Protein AF-A0A397SWY5-F1 (afdb_monomer)

Sequence (333 aa):
MIDKIKVHAISDGFVLITYFCNPSTNDDTCGSVINWSGFEVFTFTFESLCSDGKIVESLYDKGFLYVCYKSATKEIFWATYGSPDNNGAVSVISSNTITSIDTFNSDTTNIFTTEDGGYCIVTSSITTSGASILTTFIQKDSTMGTRGPFTIYQDNSNTITKIRIYECNIAYQSSGYNCVIQTTSGTQVTYSEVDFLSNLSNGNTVAPKIFDFTTLTAIGIITDIQPLNFGGYVVIIRDRTSNGNVFGKAIDNNGRIIEDWGLTEQFYTYDFVLPNNTIVAIPQGASNIGTIQNNNGGITILSTDQLTTFSTVDGGNGLAPGGPGGYGSSKYL

pLDDT: mean 79.87, std 15.28, range [26.75, 94.88]

Organism: NCBI:txid658196

Nearest PDB structures (foldseek):
  5ods-assembly3_C  TM=4.781E-01  e=6.103E-04  Mus musculus
  3iyv-assembly1_A  TM=3.804E-01  e=1.250E-03  Bos taurus
  8xxn-assembly1_3B  TM=4.872E-01  e=2.326E-01  Homo sapiens
  7om8-assembly1_Z  TM=3.647E-01  e=1.082E+00  Sus scrofa
  7om8-assembly1_Y  TM=3.206E-01  e=5.849E-01  Sus scrofa

Secondary structure (DSSP, 8-state):
-----EEEEEETTEEEEEEES-TTT---EEEEEEETTS-EEEEEEEESS-SEEEEEE-SSSSEEEEEEEETTTTEEEEEEEEPP-TT----EEEEEEE------STTTEEEEE-TTS-EEEEEEEEETTEEEEEEEEE-SSGGG-EEEEEEEEEE--TTEEEEEEEEEEE-TTSSSEEEEEEEEETTEEEEEEEEE-TT--TT-PPPPEEE--HHHHHHEEEEEEEE-TTS-EEEEEEESSSTT-EEEEEE-TTS-EEEE----SB-EEEEEE-TTS-EEEEEGGG--TT-TTSGGGPPP-EEE-GGGG---STT--TTS---SSS-------

Mean predicted aligned error: 9.39 Å

Structure (mmCIF, N/CA/C/O backbone):
data_AF-A0A397SWY5-F1
#
_entry.id   AF-A0A397SWY5-F1
#
loop_
_atom_site.group_PDB
_atom_site.id
_atom_site.type_symbol
_atom_site.label_atom_id
_atom_site.label_alt_id
_atom_site.label_comp_id
_atom_site.label_asym_id
_atom_site.label_entity_id
_atom_site.label_seq_id
_atom_site.pdbx_PDB_ins_code
_atom_site.Cartn_x
_atom_site.Cartn_y
_atom_site.Cartn_z
_atom_site.occupancy
_atom_site.B_iso_or_equiv
_atom_site.auth_seq_id
_atom_site.auth_comp_id
_atom_site.auth_asym_id
_atom_site.auth_atom_id
_atom_site.pdbx_PDB_model_num
ATOM 1 N N . MET A 1 1 ? -15.056 13.476 -16.286 1.00 34.22 1 MET A N 1
ATOM 2 C CA . MET A 1 1 ? -14.686 12.586 -15.172 1.00 34.22 1 MET A CA 1
ATOM 3 C C . MET A 1 1 ? -14.395 11.258 -15.842 1.00 34.2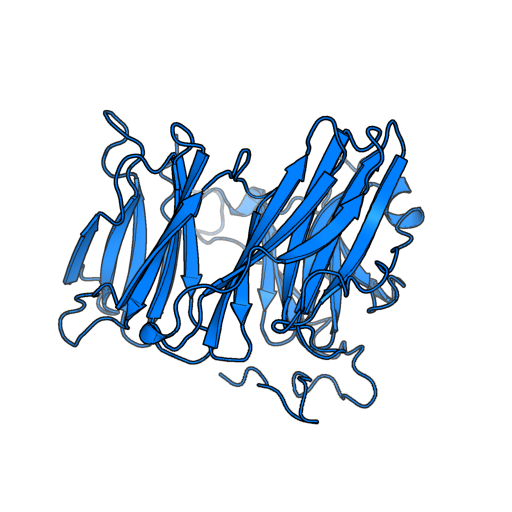2 1 MET A C 1
ATOM 5 O O . MET A 1 1 ? -15.316 10.696 -16.405 1.00 34.22 1 MET A O 1
ATOM 9 N N . ILE A 1 2 ? -13.121 10.902 -16.022 1.00 34.62 2 ILE A N 1
ATOM 10 C CA . ILE A 1 2 ? -12.757 9.665 -16.729 1.00 34.62 2 ILE A CA 1
ATOM 11 C C . ILE A 1 2 ? -13.050 8.528 -15.756 1.00 34.62 2 ILE A C 1
ATOM 13 O O . ILE A 1 2 ? -12.513 8.541 -14.646 1.00 34.62 2 ILE A O 1
ATOM 17 N N . ASP A 1 3 ? -13.947 7.624 -16.150 1.00 41.41 3 ASP A N 1
ATOM 18 C CA . ASP A 1 3 ? -14.275 6.412 -15.406 1.00 41.41 3 ASP A CA 1
ATOM 19 C C . ASP A 1 3 ? -12.974 5.737 -14.969 1.00 41.41 3 ASP A C 1
ATOM 21 O O . ASP A 1 3 ? -12.097 5.474 -15.794 1.00 41.41 3 ASP A O 1
ATOM 25 N N . LYS A 1 4 ? -12.809 5.505 -13.660 1.00 67.12 4 LYS A N 1
ATOM 26 C CA . LYS A 1 4 ? -11.653 4.784 -13.109 1.00 67.12 4 LYS A CA 1
ATOM 27 C C . LYS A 1 4 ? -11.785 3.299 -13.460 1.00 67.12 4 LYS A C 1
ATOM 29 O O . LYS A 1 4 ? -12.006 2.473 -12.582 1.00 67.12 4 LYS A O 1
ATOM 34 N N . ILE A 1 5 ? -11.680 2.978 -14.746 1.00 70.75 5 ILE A N 1
ATOM 35 C CA . ILE A 1 5 ? -11.540 1.610 -15.219 1.00 70.75 5 ILE A CA 1
ATOM 36 C C . ILE A 1 5 ? -10.175 1.114 -14.736 1.00 70.75 5 ILE A C 1
ATOM 38 O O . ILE A 1 5 ? -9.148 1.707 -15.073 1.00 70.75 5 ILE A O 1
ATOM 42 N N . LYS A 1 6 ? -10.156 0.055 -13.927 1.00 76.88 6 LYS A N 1
ATOM 43 C CA . LYS A 1 6 ? -8.921 -0.622 -13.502 1.00 76.88 6 LYS A CA 1
ATOM 44 C C . LYS A 1 6 ? -8.923 -2.056 -14.006 1.00 76.88 6 LYS A C 1
ATOM 46 O O . LYS A 1 6 ? -9.978 -2.678 -14.093 1.00 76.88 6 LYS A O 1
ATOM 51 N N . VAL A 1 7 ? -7.740 -2.566 -14.326 1.00 76.56 7 VAL A N 1
ATOM 52 C CA . VAL A 1 7 ? -7.535 -3.898 -14.900 1.00 76.56 7 VAL A CA 1
ATOM 53 C C . VAL A 1 7 ? -6.669 -4.711 -13.940 1.00 76.56 7 VAL A C 1
ATOM 55 O O . VAL A 1 7 ? -5.617 -4.230 -13.523 1.00 76.56 7 VAL A O 1
ATOM 58 N N . HIS A 1 8 ? -7.122 -5.914 -13.591 1.00 81.00 8 HIS A N 1
ATOM 59 C CA . HIS A 1 8 ? -6.501 -6.805 -12.606 1.00 81.00 8 HIS A CA 1
ATOM 60 C C . HIS A 1 8 ? -6.339 -8.213 -13.185 1.00 81.00 8 HIS A C 1
ATOM 62 O O . HIS A 1 8 ? -7.278 -8.762 -13.772 1.00 81.00 8 HIS A O 1
ATOM 68 N N . ALA A 1 9 ? -5.165 -8.813 -13.019 1.00 74.44 9 ALA A N 1
ATOM 69 C CA . ALA A 1 9 ? -4.858 -10.144 -13.528 1.00 74.44 9 ALA A CA 1
ATOM 70 C C . ALA A 1 9 ? -5.185 -11.192 -12.454 1.00 74.44 9 ALA A C 1
ATOM 72 O O . ALA A 1 9 ? -4.318 -11.676 -11.738 1.00 74.44 9 ALA A O 1
ATOM 73 N N . ILE A 1 10 ? -6.465 -11.549 -12.330 1.00 76.50 10 ILE A N 1
ATOM 74 C CA . ILE A 1 10 ? -6.944 -12.377 -11.209 1.00 76.50 10 ILE A CA 1
ATOM 75 C C . ILE A 1 10 ? -6.708 -13.890 -11.385 1.00 76.50 10 ILE A C 1
ATOM 77 O O . ILE A 1 10 ? -6.897 -14.655 -10.436 1.00 76.50 10 ILE A O 1
ATOM 81 N N . SER A 1 11 ? -6.339 -14.352 -12.590 1.00 78.25 11 SER A N 1
ATOM 82 C CA . SER A 1 11 ? -5.912 -15.738 -12.861 1.00 78.25 11 SER A CA 1
ATOM 83 C C . SER A 1 11 ? -5.270 -15.900 -14.249 1.00 78.25 11 SER A C 1
ATOM 85 O O . SER A 1 11 ? -5.494 -15.076 -15.133 1.00 78.25 11 SER A O 1
ATOM 87 N N . ASP A 1 12 ? -4.591 -17.029 -14.493 1.00 73.00 12 ASP A N 1
ATOM 88 C CA . ASP A 1 12 ? -3.959 -17.378 -15.784 1.00 73.00 12 ASP A CA 1
ATOM 89 C C . ASP A 1 12 ? -4.905 -17.370 -17.000 1.00 73.00 12 ASP A C 1
ATOM 91 O O . ASP A 1 12 ? -4.436 -17.411 -18.132 1.00 73.00 12 ASP A O 1
ATOM 95 N N . GLY A 1 13 ? -6.227 -17.356 -16.796 1.00 76.94 13 GLY A N 1
ATOM 96 C CA . GLY A 1 13 ? -7.246 -17.436 -17.852 1.00 76.94 13 GLY A CA 1
ATOM 97 C C . GLY A 1 13 ? -8.119 -16.187 -18.013 1.00 76.94 13 GLY A C 1
ATOM 98 O O . GLY A 1 13 ? -8.835 -16.066 -19.012 1.00 76.94 13 GLY A O 1
ATOM 99 N N . PHE A 1 14 ? -8.085 -15.286 -17.029 1.00 82.50 14 PHE A N 1
ATOM 100 C CA . PHE A 1 14 ? -9.094 -14.247 -16.875 1.00 82.50 14 PHE A CA 1
ATOM 101 C C . PHE A 1 14 ? -8.521 -12.955 -16.304 1.00 82.50 14 PHE A C 1
ATOM 103 O O . PHE A 1 14 ? -7.700 -12.957 -15.385 1.00 82.50 14 PHE A O 1
ATOM 110 N N . VAL A 1 15 ? -9.058 -11.851 -16.804 1.00 84.75 15 VAL A N 1
ATOM 111 C CA . VAL A 1 15 ? -8.791 -10.491 -16.352 1.00 84.75 15 VAL A CA 1
ATOM 112 C C . VAL A 1 15 ? -10.064 -9.929 -15.734 1.00 84.75 15 VAL A C 1
ATOM 114 O O . VAL A 1 15 ? -11.154 -10.114 -16.270 1.00 84.75 15 VAL A O 1
ATOM 117 N N . LEU A 1 16 ? -9.932 -9.228 -14.615 1.00 86.88 16 LEU A N 1
ATOM 118 C CA . LEU A 1 16 ? -11.017 -8.483 -13.994 1.00 86.88 16 LEU A CA 1
ATOM 119 C C . LEU A 1 16 ? -10.883 -7.006 -14.342 1.00 86.88 16 LEU A C 1
ATOM 121 O O . LEU A 1 16 ? -9.872 -6.371 -14.041 1.00 86.88 16 LEU A O 1
ATOM 125 N N . ILE A 1 17 ? -11.933 -6.453 -14.931 1.00 85.75 17 ILE A N 1
ATOM 126 C CA . ILE A 1 17 ? -12.099 -5.020 -15.121 1.00 85.75 17 ILE A CA 1
ATOM 127 C C . ILE A 1 17 ? -13.040 -4.495 -14.046 1.00 85.75 17 ILE A C 1
ATOM 129 O O . ILE A 1 17 ? -14.154 -4.993 -13.905 1.00 85.75 17 ILE A O 1
ATOM 133 N N . THR A 1 18 ? -12.617 -3.470 -13.310 1.00 85.44 18 THR A N 1
ATOM 134 C CA . THR A 1 18 ? -13.496 -2.750 -12.381 1.00 85.44 18 THR A CA 1
ATOM 135 C C . THR A 1 18 ? -13.805 -1.353 -12.869 1.00 85.44 18 THR A C 1
ATOM 137 O O . THR A 1 18 ? -12.954 -0.709 -13.474 1.00 85.44 18 THR A O 1
ATOM 140 N N . TYR A 1 19 ? -15.035 -0.903 -12.636 1.00 80.06 19 TYR A N 1
ATOM 141 C CA . TYR A 1 19 ? -15.544 0.393 -13.083 1.00 80.06 19 TYR A CA 1
ATOM 142 C C . TYR A 1 19 ? -16.696 0.861 -12.185 1.00 80.06 19 TYR A C 1
ATOM 144 O O . TYR A 1 19 ? -17.312 0.059 -11.479 1.00 80.06 19 TYR A O 1
ATOM 152 N N . PHE A 1 20 ? -17.001 2.159 -12.216 1.00 79.69 20 PHE A N 1
ATOM 153 C CA . PHE A 1 20 ? -18.189 2.694 -11.550 1.00 79.69 20 PHE A CA 1
ATOM 154 C C . PHE A 1 20 ? -19.421 2.444 -12.414 1.00 79.69 20 PHE A C 1
ATOM 156 O O . PHE A 1 20 ? -19.451 2.845 -13.575 1.00 79.69 20 PHE A O 1
ATOM 163 N N . CYS A 1 21 ? -20.433 1.774 -11.868 1.00 76.94 21 CYS A N 1
ATOM 164 C CA . CYS A 1 21 ? -21.611 1.376 -12.644 1.00 76.94 21 CYS A CA 1
ATOM 165 C C . CYS A 1 21 ? -22.865 2.215 -12.379 1.00 76.94 21 CYS A C 1
ATOM 167 O O . CYS A 1 21 ? -23.752 2.217 -13.228 1.00 76.94 21 CYS A O 1
ATOM 169 N N . ASN A 1 22 ? -22.923 2.976 -11.277 1.00 70.00 22 ASN A N 1
ATOM 170 C CA . ASN A 1 22 ? -24.107 3.760 -10.897 1.00 70.00 22 ASN A CA 1
ATOM 171 C C . ASN A 1 22 ? -23.826 5.243 -10.540 1.00 70.00 22 ASN A C 1
ATOM 173 O O . ASN A 1 22 ? -24.443 5.774 -9.614 1.00 70.00 22 ASN A O 1
ATOM 177 N N . PRO A 1 23 ? -22.983 5.984 -11.287 1.00 63.72 23 PRO A N 1
ATOM 178 C CA . PRO A 1 23 ? -22.502 7.318 -10.885 1.00 63.72 23 PRO A CA 1
ATOM 179 C C . PRO A 1 23 ? -23.610 8.366 -10.653 1.00 63.72 23 PRO A C 1
ATOM 181 O O . PRO A 1 23 ? -23.378 9.406 -10.044 1.00 63.72 23 PRO A O 1
ATOM 184 N N . SER A 1 24 ? -24.829 8.122 -11.143 1.00 60.56 24 SER A N 1
ATOM 185 C CA . SER A 1 24 ? -25.999 8.980 -10.929 1.00 60.56 24 SER A CA 1
ATOM 186 C C . SER A 1 24 ? -26.714 8.782 -9.586 1.00 60.56 24 SER A C 1
ATOM 188 O O . SER A 1 24 ? -27.509 9.640 -9.205 1.00 60.56 24 SER A O 1
ATOM 190 N N . THR A 1 25 ? -26.496 7.661 -8.893 1.00 61.62 25 THR A N 1
ATOM 191 C CA . THR A 1 25 ? -27.225 7.287 -7.663 1.00 61.62 25 THR A CA 1
ATOM 192 C C . THR A 1 25 ? -26.303 6.932 -6.503 1.00 61.62 25 THR A C 1
ATOM 194 O O . THR A 1 25 ? -26.624 7.247 -5.359 1.00 61.62 25 THR A O 1
ATOM 197 N N . ASN A 1 26 ? -25.176 6.285 -6.785 1.00 60.12 26 ASN A N 1
ATOM 198 C CA . ASN A 1 26 ? -24.199 5.802 -5.818 1.00 60.12 26 ASN A CA 1
ATOM 199 C C . ASN A 1 26 ? -22.920 5.388 -6.562 1.00 60.12 26 ASN A C 1
ATOM 201 O O . ASN A 1 26 ? -22.990 4.759 -7.611 1.00 60.12 26 ASN A O 1
ATOM 205 N N . ASP A 1 27 ? -21.742 5.698 -6.026 1.00 67.50 27 ASP A N 1
ATOM 206 C CA . ASP A 1 27 ? -20.454 5.355 -6.655 1.00 67.50 27 ASP A CA 1
ATOM 207 C C . ASP A 1 27 ? -20.113 3.846 -6.537 1.00 67.50 27 ASP A C 1
ATOM 209 O O . ASP A 1 27 ? -18.991 3.449 -6.230 1.00 67.50 27 ASP A O 1
ATOM 213 N N . ASP A 1 28 ? -21.093 2.969 -6.774 1.00 75.75 28 ASP A N 1
ATOM 214 C CA . ASP A 1 28 ? -20.944 1.519 -6.700 1.00 75.75 28 ASP A CA 1
ATOM 215 C C . ASP A 1 28 ? -19.851 1.028 -7.650 1.00 75.75 28 ASP A C 1
ATOM 217 O O . ASP A 1 28 ? -19.765 1.434 -8.816 1.00 75.75 28 ASP A O 1
ATOM 221 N N . THR A 1 29 ? -19.043 0.093 -7.151 1.00 82.44 29 THR A N 1
ATOM 222 C CA . THR A 1 29 ? -18.024 -0.584 -7.953 1.00 82.44 29 THR A CA 1
ATOM 223 C C . THR A 1 29 ? -18.608 -1.859 -8.553 1.00 82.44 29 THR A C 1
ATOM 225 O O . THR A 1 29 ? -19.082 -2.742 -7.832 1.00 82.44 29 THR A O 1
ATOM 228 N N . CYS A 1 30 ? -18.518 -1.983 -9.872 1.00 87.19 30 CYS A N 1
ATOM 229 C CA . CYS A 1 30 ? -18.824 -3.209 -10.597 1.00 87.19 30 CYS A CA 1
ATOM 230 C C . CYS A 1 30 ? -17.552 -3.889 -11.103 1.00 87.19 30 CYS A C 1
ATOM 232 O O . CYS A 1 30 ? -16.507 -3.254 -11.266 1.00 87.19 30 CYS A O 1
ATOM 234 N N . GLY A 1 31 ? -17.664 -5.194 -11.334 1.00 88.62 31 GLY A N 1
ATOM 235 C CA . GLY A 1 31 ? -16.637 -6.049 -11.903 1.00 88.62 31 GLY A CA 1
ATOM 236 C C . GLY A 1 31 ? -17.138 -6.759 -13.158 1.00 88.62 31 GLY A C 1
ATOM 237 O O . GLY A 1 31 ? -18.261 -7.262 -13.190 1.00 88.62 31 GLY A O 1
ATOM 238 N N . SER A 1 32 ? -16.281 -6.819 -14.171 1.00 89.19 32 SER A N 1
ATOM 239 C CA . SER A 1 32 ? -16.448 -7.622 -15.380 1.00 89.19 32 SER A CA 1
ATOM 240 C C . SER A 1 32 ? -15.254 -8.558 -15.526 1.00 89.19 32 SER A C 1
ATOM 242 O O . SER A 1 32 ? -14.104 -8.119 -15.510 1.00 89.19 32 SER A O 1
ATOM 244 N N . VAL A 1 33 ? -15.521 -9.857 -15.621 1.00 89.31 33 VAL A N 1
ATOM 245 C CA . VAL A 1 33 ? -14.509 -10.883 -15.871 1.00 89.31 33 VAL A CA 1
ATOM 246 C C . VAL A 1 33 ? -14.445 -11.135 -17.370 1.00 89.31 33 VAL A C 1
ATOM 248 O O . VAL A 1 33 ? -15.445 -11.488 -17.999 1.00 89.31 33 VAL A O 1
ATOM 251 N N . ILE A 1 34 ? -13.253 -10.974 -17.932 1.00 85.25 34 ILE A N 1
ATOM 252 C CA . ILE A 1 34 ? -12.964 -11.102 -19.357 1.00 85.25 34 ILE A CA 1
ATOM 253 C C . ILE A 1 34 ? -11.977 -12.247 -19.561 1.00 85.25 34 ILE A C 1
ATOM 255 O O . ILE A 1 34 ? -10.955 -12.332 -18.881 1.00 85.25 34 ILE A O 1
ATOM 259 N N . ASN A 1 35 ? -12.273 -13.138 -20.504 1.00 82.44 35 ASN A N 1
ATOM 260 C CA . ASN A 1 35 ? -11.340 -14.193 -20.897 1.00 82.44 35 ASN A CA 1
ATOM 261 C C . ASN A 1 35 ? -10.254 -13.659 -21.849 1.00 82.44 35 ASN A C 1
ATOM 263 O O . ASN A 1 35 ? -10.406 -12.609 -22.468 1.00 82.44 35 ASN A O 1
ATOM 267 N N . TRP A 1 36 ? -9.172 -14.409 -22.057 1.00 74.38 36 TRP A N 1
ATOM 268 C CA . TRP A 1 36 ? -8.106 -13.995 -22.990 1.00 74.38 36 TRP A CA 1
ATOM 269 C C . TRP A 1 36 ? -8.523 -13.891 -24.462 1.00 74.38 36 TRP A C 1
ATOM 271 O O . TRP A 1 36 ? -7.784 -13.335 -25.269 1.00 74.38 36 TRP A O 1
ATOM 281 N N . SER A 1 37 ? -9.700 -14.404 -24.827 1.00 79.44 37 SER A N 1
ATOM 282 C CA . SER A 1 37 ? -10.284 -14.175 -26.155 1.00 79.44 37 SER A CA 1
ATOM 283 C C . SER A 1 37 ? -10.997 -12.817 -26.263 1.00 79.44 37 SER A C 1
ATOM 285 O O . SER A 1 37 ? -11.500 -12.485 -27.332 1.00 79.44 37 SER A O 1
ATOM 287 N N . GLY A 1 38 ? -11.031 -12.031 -25.181 1.00 73.44 38 GLY A N 1
ATOM 288 C CA . GLY A 1 38 ? -11.613 -10.691 -25.126 1.00 73.44 38 GLY A CA 1
ATOM 289 C C . GLY A 1 38 ? -13.119 -10.662 -24.862 1.00 73.44 38 GLY A C 1
ATOM 290 O O . GLY A 1 38 ? -13.727 -9.603 -24.993 1.00 73.44 38 GLY A O 1
ATOM 291 N N . PHE A 1 39 ? -13.732 -11.792 -24.502 1.00 81.12 39 PHE A N 1
ATOM 292 C CA . PHE A 1 39 ? -15.162 -11.850 -24.202 1.00 81.12 39 PHE A CA 1
ATOM 293 C C . PHE A 1 39 ? -15.417 -11.689 -22.707 1.00 81.12 39 PHE A C 1
ATOM 295 O O . PHE A 1 39 ? -14.807 -12.380 -21.888 1.00 81.12 39 PHE A O 1
ATOM 302 N N . GLU A 1 40 ? -16.358 -10.808 -22.374 1.00 87.56 40 GLU A N 1
ATOM 303 C CA . GLU A 1 40 ? -16.965 -10.743 -21.049 1.00 87.56 40 GLU A CA 1
ATOM 304 C C . GLU A 1 40 ? -17.749 -12.033 -20.794 1.00 87.56 40 GLU A C 1
ATOM 306 O O . GLU A 1 40 ? -18.623 -12.413 -21.576 1.00 87.56 40 GLU A O 1
ATOM 311 N N . VAL A 1 41 ? -17.398 -12.725 -19.714 1.00 89.38 41 VAL A N 1
ATOM 312 C CA . VAL A 1 41 ? -17.988 -14.016 -19.337 1.00 89.38 41 VAL A CA 1
ATOM 313 C C . VAL A 1 41 ? -18.817 -13.928 -18.060 1.00 89.38 41 VAL A C 1
ATOM 315 O O . VAL A 1 41 ? -19.713 -14.744 -17.857 1.00 89.38 41 VAL A O 1
ATOM 318 N N . PHE A 1 42 ? -18.565 -12.924 -17.217 1.00 89.62 42 PHE A N 1
ATOM 319 C CA . PHE A 1 42 ? -19.289 -12.732 -15.966 1.00 89.62 42 PHE A CA 1
ATOM 320 C C . PHE A 1 42 ? -19.261 -11.266 -15.529 1.00 89.62 42 PHE A C 1
ATOM 322 O O . PHE A 1 42 ? -18.220 -10.618 -15.610 1.00 89.62 42 PHE A O 1
ATOM 329 N N . THR A 1 43 ? -20.382 -10.754 -15.023 1.00 89.56 43 THR A N 1
ATOM 330 C CA . THR A 1 43 ? -20.480 -9.411 -14.435 1.00 89.56 43 THR A CA 1
ATOM 331 C C . THR A 1 43 ? -21.152 -9.470 -13.080 1.00 89.56 43 THR A C 1
ATOM 333 O O . THR A 1 43 ? -22.030 -10.297 -12.832 1.00 89.56 43 THR A O 1
ATOM 336 N N . PHE A 1 44 ? -20.719 -8.596 -12.180 1.00 88.88 44 PHE A N 1
ATOM 337 C CA . PHE A 1 44 ? -21.243 -8.541 -10.826 1.00 88.88 44 PHE A CA 1
ATOM 338 C C . PHE A 1 44 ? -21.005 -7.168 -10.198 1.00 88.88 44 PHE A C 1
ATOM 340 O O . PHE A 1 44 ? -20.126 -6.407 -10.605 1.00 88.88 44 PHE A O 1
ATOM 347 N N . THR A 1 45 ? -21.800 -6.852 -9.183 1.00 88.19 45 THR A N 1
ATOM 348 C CA . THR A 1 45 ? -21.614 -5.669 -8.339 1.00 88.19 45 THR A CA 1
ATOM 349 C C . THR A 1 45 ? -20.977 -6.121 -7.035 1.00 88.19 45 THR A C 1
ATOM 351 O O . THR A 1 45 ? -21.470 -7.064 -6.419 1.00 88.19 45 THR A O 1
ATOM 354 N N . PHE A 1 46 ? -19.879 -5.483 -6.627 1.00 87.12 46 PHE A N 1
ATOM 355 C CA . PHE A 1 46 ? -19.151 -5.892 -5.425 1.00 87.12 46 PHE A CA 1
ATOM 356 C C . PHE A 1 46 ? -19.924 -5.567 -4.146 1.00 87.12 46 PHE A C 1
ATOM 358 O O . PHE A 1 46 ? -20.212 -6.445 -3.340 1.00 87.12 46 PHE A O 1
ATOM 365 N N . GLU A 1 47 ? -20.208 -4.283 -3.948 1.00 84.25 47 GLU A N 1
ATOM 366 C CA . GLU A 1 47 ? -20.880 -3.744 -2.773 1.00 84.25 47 GLU A CA 1
ATOM 367 C C . GLU A 1 47 ? -21.463 -2.370 -3.122 1.00 84.25 47 GLU A C 1
ATOM 369 O O . GLU A 1 47 ? -20.948 -1.643 -3.977 1.00 84.25 47 GLU A O 1
ATOM 374 N N . SER A 1 48 ? -22.552 -2.034 -2.446 1.00 81.38 48 SER A N 1
ATOM 375 C CA . SER A 1 48 ? -23.261 -0.771 -2.564 1.00 81.38 48 SER A CA 1
ATOM 376 C C . SER A 1 48 ? -22.662 0.332 -1.686 1.00 81.38 48 SER A C 1
ATOM 378 O O . SER A 1 48 ? -22.099 0.073 -0.617 1.00 81.38 48 SER A O 1
ATOM 380 N N . LEU A 1 49 ? -22.849 1.587 -2.107 1.00 81.06 49 LEU A N 1
ATOM 381 C CA . LEU A 1 49 ? -22.440 2.791 -1.363 1.00 81.06 49 LEU A CA 1
ATOM 382 C C . LEU A 1 49 ? -20.927 2.857 -1.120 1.00 81.06 49 LEU A C 1
ATOM 384 O O . LEU A 1 49 ? -20.460 3.354 -0.090 1.00 81.06 49 LEU A O 1
ATOM 388 N N . CYS A 1 50 ? -20.163 2.349 -2.083 1.00 82.56 50 CYS A N 1
ATOM 389 C CA . CYS A 1 50 ? -18.720 2.341 -2.004 1.00 82.56 50 CYS A CA 1
ATOM 390 C C . CYS A 1 50 ? -18.139 3.697 -2.386 1.00 82.56 50 CYS A C 1
ATOM 392 O O . CYS A 1 50 ? -18.096 4.055 -3.553 1.00 82.56 50 CYS A O 1
ATOM 394 N N . SER A 1 51 ? -17.672 4.464 -1.404 1.00 80.75 51 SER A N 1
ATOM 395 C CA . SER A 1 51 ? -17.063 5.769 -1.691 1.00 80.75 51 SER A CA 1
ATOM 396 C C . SER A 1 51 ? -15.647 5.657 -2.266 1.00 80.75 51 SER A C 1
ATOM 398 O O . SER A 1 51 ? -15.215 6.532 -3.013 1.00 80.75 51 SER A O 1
ATOM 400 N N . ASP A 1 52 ? -14.927 4.581 -1.937 1.00 79.88 52 ASP A N 1
ATOM 401 C CA . ASP A 1 52 ? -13.649 4.227 -2.558 1.00 79.88 52 ASP A CA 1
ATOM 402 C C . ASP A 1 52 ? -13.401 2.718 -2.432 1.00 79.88 52 ASP A C 1
ATOM 404 O O . ASP A 1 52 ? -13.806 2.095 -1.448 1.00 79.88 52 ASP A O 1
ATOM 408 N N . GLY A 1 53 ? -12.727 2.140 -3.426 1.00 81.69 53 GLY A N 1
ATOM 409 C CA . GLY A 1 53 ? -12.537 0.702 -3.576 1.00 81.69 53 GLY A CA 1
ATOM 410 C C . GLY A 1 53 ? -11.116 0.327 -3.996 1.00 81.69 53 GLY A C 1
ATOM 411 O O . GLY A 1 53 ? -10.509 0.949 -4.881 1.00 81.69 53 GLY A O 1
ATOM 412 N N . LYS A 1 54 ? -10.583 -0.734 -3.385 1.00 86.69 54 LYS A N 1
ATOM 413 C CA . LYS A 1 54 ? -9.274 -1.316 -3.714 1.00 86.69 54 LYS A CA 1
ATOM 414 C C . LYS A 1 54 ? -9.396 -2.820 -3.948 1.00 86.69 54 LYS A C 1
ATOM 416 O O . LYS A 1 54 ? -10.182 -3.493 -3.287 1.00 86.69 54 LYS A O 1
ATOM 421 N N . ILE A 1 55 ? -8.593 -3.322 -4.881 1.00 88.00 55 ILE A N 1
ATOM 422 C CA . ILE A 1 55 ? -8.403 -4.752 -5.126 1.00 88.00 55 ILE A CA 1
ATOM 423 C C . ILE A 1 55 ? -6.950 -5.092 -4.839 1.00 88.00 55 ILE A C 1
ATOM 425 O O . ILE A 1 55 ? -6.059 -4.360 -5.270 1.00 88.00 55 ILE A O 1
ATOM 429 N N . VAL A 1 56 ? -6.738 -6.194 -4.125 1.00 88.31 56 VAL A N 1
ATOM 430 C CA . VAL A 1 56 ? -5.417 -6.762 -3.851 1.00 88.31 56 VAL A CA 1
ATOM 431 C C . VAL A 1 56 ? -5.434 -8.228 -4.261 1.00 88.31 56 VAL A C 1
ATOM 433 O O . VAL A 1 56 ? -6.203 -9.023 -3.724 1.00 88.31 56 VAL A O 1
ATOM 436 N N . GLU A 1 57 ? -4.619 -8.583 -5.246 1.00 85.56 57 GLU A N 1
ATOM 437 C CA . GLU A 1 57 ? -4.483 -9.961 -5.731 1.00 85.56 57 GLU A CA 1
ATOM 438 C C . GLU A 1 57 ? -3.822 -10.836 -4.656 1.00 85.56 57 GLU A C 1
ATOM 440 O O . GLU A 1 57 ? -3.030 -10.341 -3.858 1.00 85.56 57 GLU A O 1
ATOM 445 N N . SER A 1 58 ? -4.182 -12.121 -4.580 1.00 81.56 58 SER A N 1
ATOM 446 C CA . SER A 1 58 ? -3.485 -13.053 -3.682 1.00 81.56 58 SER A CA 1
ATOM 447 C C . SER A 1 58 ? -2.063 -13.327 -4.182 1.00 81.56 58 SER A C 1
ATOM 449 O O . SER A 1 58 ? -1.820 -13.393 -5.384 1.00 81.56 58 SER A O 1
ATOM 451 N N . LEU A 1 59 ? -1.125 -13.501 -3.248 1.00 74.50 59 LEU A N 1
ATOM 452 C CA . LEU A 1 59 ? 0.278 -13.775 -3.566 1.00 74.50 59 LEU A CA 1
ATOM 453 C C . LEU A 1 59 ? 0.525 -15.245 -3.939 1.00 74.50 59 LEU A C 1
ATOM 455 O O . LEU A 1 59 ? 1.410 -15.530 -4.742 1.00 74.50 59 LEU A O 1
ATOM 459 N N . TYR A 1 60 ? -0.227 -16.174 -3.342 1.00 72.44 60 TYR A N 1
ATOM 460 C CA . TYR A 1 60 ? 0.034 -17.618 -3.452 1.00 72.44 60 TYR A CA 1
ATOM 461 C C . TYR A 1 60 ? -1.100 -18.402 -4.100 1.00 72.44 60 TYR A C 1
ATOM 463 O O . TYR A 1 60 ? -0.852 -19.411 -4.757 1.00 72.44 60 TYR A O 1
ATOM 471 N N . ASP A 1 61 ? -2.341 -17.967 -3.897 1.00 70.81 61 ASP A N 1
ATOM 472 C CA . ASP A 1 61 ? -3.512 -18.639 -4.445 1.00 70.81 61 ASP A CA 1
ATOM 473 C C . ASP A 1 61 ? -4.099 -17.820 -5.594 1.00 70.81 61 ASP A C 1
ATOM 475 O O . ASP A 1 61 ? -3.799 -16.643 -5.775 1.00 70.81 61 ASP A O 1
ATOM 479 N N . LYS A 1 62 ? -4.986 -18.434 -6.374 1.00 76.38 62 LYS A N 1
ATOM 480 C CA . LYS A 1 62 ? -5.770 -17.703 -7.369 1.00 76.38 62 LYS A CA 1
ATOM 481 C C . LYS A 1 62 ? -6.983 -17.068 -6.684 1.00 76.38 62 LYS A C 1
ATOM 483 O O . LYS A 1 62 ? -7.765 -17.775 -6.046 1.00 76.38 62 LYS A O 1
ATOM 488 N N . GLY A 1 63 ? -7.149 -15.757 -6.829 1.00 86.25 63 GLY A N 1
ATOM 489 C CA . GLY A 1 63 ? -8.200 -14.986 -6.164 1.00 86.25 63 GLY A CA 1
ATOM 490 C C . GLY A 1 63 ? -7.731 -13.586 -5.780 1.00 86.25 63 GLY A C 1
ATOM 491 O O . GLY A 1 63 ? -6.621 -13.169 -6.116 1.00 86.25 63 GLY A O 1
ATOM 492 N N . PHE A 1 64 ? -8.585 -12.843 -5.084 1.00 90.69 64 PHE A N 1
ATOM 493 C CA . PHE A 1 64 ? -8.289 -11.464 -4.700 1.00 90.69 64 PHE A CA 1
ATOM 494 C C . PHE A 1 64 ? -9.135 -11.002 -3.508 1.00 90.69 64 PHE A C 1
ATOM 496 O O . PHE A 1 64 ? -10.207 -11.536 -3.225 1.00 90.69 64 PHE A O 1
ATOM 503 N N . LEU A 1 65 ? -8.665 -9.965 -2.824 1.00 93.31 65 LEU A N 1
ATOM 504 C CA . LEU A 1 65 ? -9.416 -9.208 -1.835 1.00 93.31 65 LEU A CA 1
ATOM 505 C C . LEU A 1 65 ? -10.017 -7.974 -2.503 1.00 93.31 65 LEU A C 1
ATOM 507 O O . LEU A 1 65 ? -9.308 -7.217 -3.164 1.00 93.31 65 LEU A O 1
ATOM 511 N N . TYR A 1 66 ? -11.302 -7.737 -2.272 1.00 93.25 66 TYR A N 1
ATOM 512 C CA . TYR A 1 66 ? -11.940 -6.451 -2.514 1.00 93.25 66 TYR A CA 1
ATOM 513 C C . TYR A 1 66 ? -12.169 -5.738 -1.184 1.00 93.25 66 TYR A C 1
ATOM 515 O O . TYR A 1 66 ? -12.664 -6.334 -0.226 1.00 93.25 66 TYR A O 1
ATOM 523 N N . VAL A 1 67 ? -11.831 -4.453 -1.138 1.00 92.81 67 VAL A N 1
ATOM 524 C CA . VAL A 1 67 ? -12.025 -3.587 0.023 1.00 92.81 67 VAL A CA 1
ATOM 525 C C . VAL A 1 67 ? -12.793 -2.353 -0.406 1.00 92.81 67 VAL A C 1
ATOM 527 O O . VAL A 1 67 ? -12.424 -1.703 -1.381 1.00 92.81 67 VAL A O 1
ATOM 530 N N . CYS A 1 68 ? -13.837 -2.029 0.346 1.00 91.31 68 CYS A N 1
ATOM 531 C CA . CYS A 1 68 ? -14.744 -0.930 0.090 1.00 91.31 68 CYS A CA 1
ATOM 532 C C . CYS A 1 68 ? -14.890 -0.038 1.320 1.00 91.31 68 CYS A C 1
ATOM 534 O O . CYS A 1 68 ? -15.278 -0.501 2.394 1.00 91.31 68 CYS A O 1
ATOM 536 N N . TYR A 1 69 ? -14.638 1.256 1.152 1.00 90.69 69 TYR A N 1
ATOM 537 C CA . TYR A 1 69 ? -14.876 2.243 2.193 1.00 90.69 69 TYR A CA 1
ATOM 538 C C . TYR A 1 69 ? -16.276 2.846 2.094 1.00 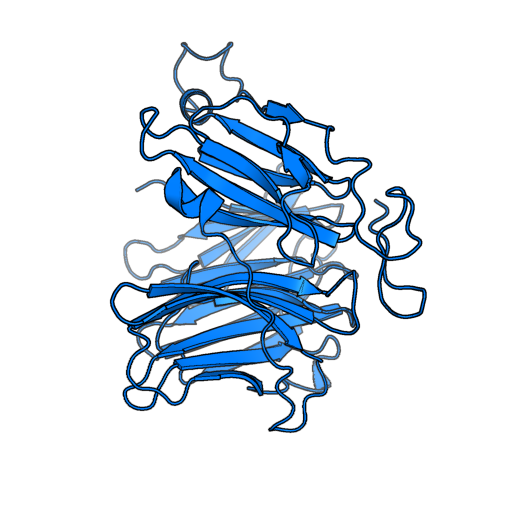90.69 69 TYR A C 1
ATOM 540 O O . TYR A 1 69 ? -16.648 3.453 1.084 1.00 90.69 69 TYR A O 1
ATOM 548 N N . LYS A 1 70 ? -17.026 2.738 3.190 1.00 90.44 70 LYS A N 1
ATOM 549 C CA . LYS A 1 70 ? -18.355 3.321 3.377 1.00 90.44 70 LYS A CA 1
ATOM 550 C C . LYS A 1 70 ? -18.223 4.569 4.252 1.00 90.44 70 LYS A C 1
ATOM 552 O O . LYS A 1 70 ? -18.353 4.514 5.474 1.00 90.44 70 LYS A O 1
ATOM 557 N N . SER A 1 71 ? -17.955 5.715 3.625 1.00 87.44 71 SER A N 1
ATOM 558 C CA . SER A 1 71 ? -17.682 6.981 4.326 1.00 87.44 71 SER A CA 1
ATOM 559 C C . SER A 1 71 ? -18.816 7.451 5.242 1.00 87.44 71 SER A C 1
ATOM 561 O O . SER A 1 71 ? -18.554 8.010 6.304 1.00 87.44 71 SER A O 1
ATOM 563 N N . ALA A 1 72 ? -20.072 7.187 4.869 1.00 87.50 72 ALA A N 1
ATOM 564 C CA . ALA A 1 72 ? -21.244 7.554 5.662 1.00 87.50 72 ALA A CA 1
ATOM 565 C C . ALA A 1 72 ? -21.309 6.819 7.011 1.00 87.50 72 ALA A C 1
ATOM 567 O O . ALA A 1 72 ? -21.758 7.400 7.999 1.00 87.50 72 ALA A O 1
ATOM 568 N N . THR A 1 73 ? -20.856 5.562 7.057 1.00 90.31 73 THR A N 1
ATOM 569 C CA . THR A 1 73 ? -20.845 4.738 8.274 1.00 90.31 73 THR A CA 1
ATOM 570 C C . THR A 1 73 ? -19.468 4.640 8.923 1.00 90.31 73 THR A C 1
ATOM 572 O O . THR A 1 73 ? -19.373 4.129 10.035 1.00 90.31 73 THR A O 1
ATOM 575 N N . LYS A 1 74 ? -18.420 5.194 8.292 1.00 91.25 74 LYS A N 1
ATOM 576 C CA . LYS A 1 74 ? -17.021 5.122 8.754 1.00 91.25 74 LYS A CA 1
ATOM 577 C C . LYS A 1 74 ? -16.543 3.678 8.903 1.00 91.25 74 LYS A C 1
ATOM 579 O O . LYS A 1 74 ? -15.970 3.279 9.919 1.00 91.25 74 LYS A O 1
ATOM 584 N N . GLU A 1 75 ? -16.829 2.882 7.881 1.00 93.06 75 GLU A N 1
ATOM 585 C CA . GLU A 1 75 ? -16.586 1.443 7.864 1.00 93.06 75 GLU A CA 1
ATOM 586 C C . GLU A 1 75 ? -15.802 1.031 6.623 1.00 93.06 75 GLU A C 1
ATOM 588 O O . GLU A 1 75 ? -15.968 1.592 5.540 1.00 93.06 75 GLU A O 1
ATOM 593 N N . ILE A 1 76 ? -14.984 -0.004 6.775 1.00 93.06 76 ILE A N 1
ATOM 594 C CA . ILE A 1 76 ? -14.394 -0.740 5.664 1.00 93.06 76 ILE A CA 1
AT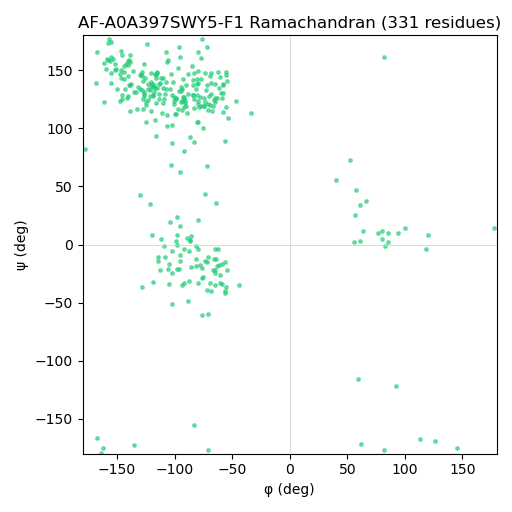OM 595 C C . ILE A 1 76 ? -15.101 -2.090 5.569 1.00 93.06 76 ILE A C 1
ATOM 597 O O . ILE A 1 76 ? -14.915 -2.947 6.430 1.00 93.06 76 ILE A O 1
ATOM 601 N N . PHE A 1 77 ? -15.874 -2.300 4.508 1.00 94.12 77 PHE A N 1
ATOM 602 C CA . PHE A 1 77 ? -16.296 -3.637 4.103 1.00 94.12 77 PHE A CA 1
ATOM 603 C C . PHE A 1 77 ? -15.161 -4.304 3.328 1.00 94.12 77 PHE A C 1
ATOM 605 O O . PHE A 1 77 ? -14.526 -3.673 2.483 1.00 94.12 77 PHE A O 1
ATOM 612 N N . TRP A 1 78 ? -14.916 -5.583 3.575 1.00 94.69 78 TRP A N 1
ATOM 613 C CA . TRP A 1 78 ? -13.991 -6.365 2.769 1.00 94.69 78 TRP A CA 1
ATOM 614 C C . TRP A 1 78 ? -14.581 -7.733 2.450 1.00 94.69 78 TRP A C 1
ATOM 616 O O . TRP A 1 78 ? -15.339 -8.302 3.237 1.00 94.69 78 TRP A O 1
ATOM 626 N N . ALA A 1 79 ? -14.208 -8.266 1.290 1.00 94.56 79 ALA A N 1
ATOM 627 C CA . ALA A 1 79 ? -14.579 -9.601 0.852 1.00 94.56 79 ALA A CA 1
ATOM 628 C C . ALA A 1 79 ? -13.425 -10.252 0.084 1.00 94.56 79 ALA A C 1
ATOM 630 O O . ALA A 1 79 ? -12.824 -9.631 -0.793 1.00 94.56 79 ALA A O 1
ATOM 631 N N . THR A 1 80 ? -13.121 -11.504 0.413 1.00 93.62 80 THR A N 1
ATOM 632 C CA . THR A 1 80 ? -12.196 -12.341 -0.354 1.00 93.62 80 THR A CA 1
ATOM 633 C C . THR A 1 80 ? -12.969 -13.104 -1.422 1.00 93.62 80 THR A C 1
ATOM 635 O O . THR A 1 80 ? -14.058 -13.627 -1.172 1.00 93.62 80 THR A O 1
ATOM 638 N N . TYR A 1 81 ? -12.404 -13.165 -2.620 1.00 92.12 81 TYR A N 1
ATOM 639 C CA . TYR A 1 81 ? -12.964 -13.842 -3.779 1.00 92.12 81 TYR A CA 1
ATOM 640 C C . TYR A 1 81 ? -12.024 -14.958 -4.211 1.00 92.12 81 TYR A C 1
ATOM 642 O O . TYR A 1 81 ? -10.804 -14.780 -4.263 1.00 92.12 81 TYR A O 1
ATOM 650 N N . GLY A 1 82 ? -12.607 -16.107 -4.540 1.00 89.62 82 GLY A N 1
ATOM 651 C CA . GLY A 1 82 ? -11.869 -17.196 -5.166 1.00 89.62 82 GLY A CA 1
ATOM 652 C C . GLY A 1 82 ? -11.501 -16.887 -6.613 1.00 89.62 82 GLY A C 1
ATOM 653 O O . GLY A 1 82 ? -11.985 -15.925 -7.215 1.00 89.62 82 GLY A O 1
ATOM 654 N N . SER A 1 83 ? -10.659 -17.743 -7.186 1.00 87.38 83 SER A N 1
ATOM 655 C CA . SER A 1 83 ? -10.423 -17.758 -8.629 1.00 87.38 83 SER A CA 1
ATOM 656 C C . SER A 1 83 ? -11.737 -17.924 -9.401 1.00 87.38 83 SER A C 1
ATOM 658 O O . SER A 1 83 ? -12.613 -18.655 -8.927 1.00 87.38 83 SER A O 1
ATOM 660 N N . PRO A 1 84 ? -11.870 -17.306 -10.589 1.00 88.50 84 PRO A N 1
ATOM 661 C CA . PRO A 1 84 ? -12.988 -17.593 -11.473 1.00 88.50 84 PRO A CA 1
ATOM 662 C C . PRO A 1 84 ? -13.092 -19.092 -11.781 1.00 88.50 84 PRO A C 1
ATOM 664 O O . PRO A 1 84 ? -12.077 -19.761 -11.992 1.00 88.50 84 PRO A O 1
ATOM 667 N N . ASP A 1 85 ? -14.315 -19.618 -11.829 1.00 88.62 85 ASP A N 1
ATOM 668 C CA . ASP A 1 85 ? -14.564 -20.980 -12.301 1.00 88.62 85 ASP A CA 1
ATOM 669 C C . ASP A 1 85 ? -14.357 -21.101 -13.828 1.00 88.62 85 ASP A C 1
ATOM 671 O O . ASP A 1 85 ? -13.982 -20.149 -14.514 1.00 88.62 85 ASP A O 1
ATOM 675 N N . ASN A 1 86 ? -14.620 -22.280 -14.400 1.00 84.81 86 ASN A N 1
ATOM 676 C CA . ASN A 1 86 ? -14.470 -22.500 -15.847 1.00 84.81 86 ASN A CA 1
ATOM 677 C C . ASN A 1 86 ? -15.376 -21.602 -16.714 1.00 84.81 86 ASN A C 1
ATOM 679 O O . ASN A 1 86 ? -15.116 -21.458 -17.908 1.00 84.81 86 ASN A O 1
ATOM 683 N N . ASN A 1 87 ? -16.424 -21.014 -16.135 1.00 86.06 87 ASN A N 1
ATOM 684 C CA . ASN A 1 87 ? -17.325 -20.071 -16.795 1.00 86.06 87 ASN A CA 1
ATOM 685 C C . ASN A 1 87 ? -16.971 -18.609 -16.475 1.00 86.06 87 ASN A C 1
ATOM 687 O O . ASN A 1 87 ? -17.674 -17.704 -16.912 1.00 86.06 87 ASN A O 1
ATOM 691 N N . GLY A 1 88 ? -15.898 -18.366 -15.718 1.00 84.25 88 GLY A N 1
ATOM 692 C CA . GLY A 1 88 ? -15.485 -17.039 -15.277 1.00 84.25 88 GLY A CA 1
ATOM 693 C C . GLY A 1 88 ? -16.265 -16.499 -14.075 1.00 84.25 88 GLY A C 1
ATOM 694 O O . GLY A 1 88 ? -16.047 -15.350 -13.690 1.00 84.25 88 GLY A O 1
ATOM 695 N N . ALA A 1 89 ? -17.159 -17.285 -13.469 1.00 89.88 89 ALA A N 1
ATOM 696 C CA . ALA A 1 89 ? -17.910 -16.842 -12.302 1.00 89.88 89 ALA A CA 1
ATOM 697 C C . ALA A 1 89 ? -16.996 -16.785 -11.074 1.00 89.88 89 ALA A C 1
ATOM 699 O O . ALA A 1 89 ? -16.258 -17.729 -10.790 1.00 89.88 89 ALA A O 1
ATOM 700 N N . VAL A 1 90 ? -17.065 -15.681 -10.331 1.00 90.56 90 VAL A N 1
ATOM 701 C CA . VAL A 1 90 ? -16.330 -15.493 -9.074 1.00 90.56 90 VAL A CA 1
ATOM 702 C C . VAL A 1 90 ? -17.286 -15.560 -7.893 1.00 90.56 90 VAL A C 1
ATOM 704 O O . VAL A 1 90 ? -18.394 -15.025 -7.936 1.00 90.56 90 VAL A O 1
ATOM 707 N N . SER A 1 91 ? -16.851 -16.206 -6.816 1.00 90.19 91 SER A N 1
ATOM 708 C CA . SER A 1 91 ? -17.636 -16.356 -5.593 1.00 90.19 91 SER A CA 1
ATOM 709 C C . SER A 1 91 ? -16.915 -15.749 -4.400 1.00 90.19 91 SER A C 1
ATOM 711 O O . SER A 1 91 ? -15.705 -15.938 -4.237 1.00 90.19 91 SER A O 1
ATOM 713 N N . VAL A 1 92 ? -17.681 -15.087 -3.534 1.00 92.62 92 VAL A N 1
ATOM 714 C CA . VAL A 1 92 ? -17.205 -14.642 -2.222 1.00 92.62 92 VAL A CA 1
ATOM 715 C C . VAL A 1 92 ? -16.885 -15.871 -1.371 1.00 92.62 92 VAL A C 1
ATOM 717 O O . VAL A 1 92 ? -17.730 -16.749 -1.205 1.00 92.62 92 VAL A O 1
ATOM 720 N N . ILE A 1 93 ? -15.668 -15.925 -0.836 1.00 91.75 93 ILE A N 1
ATOM 721 C CA . ILE A 1 93 ? -15.227 -16.950 0.119 1.00 91.75 93 ILE A CA 1
ATOM 722 C C . ILE A 1 93 ? -15.561 -16.495 1.539 1.00 91.75 93 ILE A C 1
ATOM 724 O O . ILE A 1 93 ? -16.141 -17.243 2.323 1.00 91.75 93 ILE A O 1
ATOM 728 N N . SER A 1 94 ? -15.202 -15.257 1.874 1.00 92.69 94 SER A N 1
ATOM 729 C CA . SER A 1 94 ? -15.471 -14.659 3.178 1.00 92.69 94 SER A CA 1
ATOM 730 C C . SER A 1 94 ? -15.605 -13.150 3.065 1.00 92.69 94 SER A C 1
ATOM 732 O O . SER A 1 94 ? -15.056 -12.535 2.154 1.00 92.69 94 SER A O 1
ATOM 734 N N . SER A 1 95 ? -16.328 -12.546 4.001 1.00 93.81 95 SER A N 1
ATOM 735 C CA . SER A 1 95 ? -16.485 -11.098 4.071 1.00 93.81 95 SER A CA 1
ATOM 736 C C . SER A 1 95 ? -16.728 -10.650 5.500 1.00 93.81 95 SER A C 1
ATOM 738 O O . SER A 1 95 ? -17.344 -11.382 6.278 1.00 93.81 95 SER A O 1
ATOM 740 N N . ASN A 1 96 ? -16.301 -9.439 5.836 1.00 93.75 96 ASN A N 1
ATOM 741 C CA . ASN A 1 96 ? -16.629 -8.806 7.108 1.00 93.75 96 ASN A CA 1
ATOM 742 C C . ASN A 1 96 ? -16.518 -7.280 6.990 1.00 93.75 96 ASN A C 1
ATOM 744 O O . ASN A 1 96 ? -16.093 -6.747 5.964 1.00 93.75 96 ASN A O 1
ATOM 748 N N . THR A 1 97 ? -16.864 -6.581 8.067 1.00 93.31 97 THR A N 1
ATOM 749 C CA . THR A 1 97 ? -16.755 -5.126 8.166 1.00 93.31 97 THR A CA 1
ATOM 750 C C . THR A 1 97 ? -15.848 -4.741 9.330 1.00 93.31 97 THR A C 1
ATOM 752 O O . THR A 1 97 ? -15.991 -5.250 10.441 1.00 93.31 97 THR A O 1
ATOM 755 N N . ILE A 1 98 ? -14.922 -3.818 9.080 1.00 91.62 98 ILE A N 1
ATOM 756 C CA . ILE A 1 98 ? -14.116 -3.138 10.094 1.00 91.62 98 ILE A CA 1
ATOM 757 C C . ILE A 1 98 ? -14.763 -1.778 10.357 1.00 91.62 98 ILE A C 1
ATOM 759 O O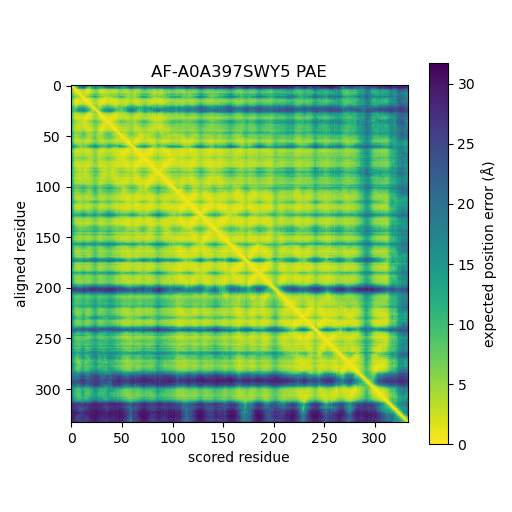 . ILE A 1 98 ? -14.972 -0.996 9.430 1.00 91.62 98 ILE A O 1
ATOM 763 N N . THR A 1 99 ? -15.081 -1.491 11.614 1.00 90.44 99 THR A N 1
ATOM 764 C CA . THR A 1 99 ? -15.738 -0.245 12.029 1.00 90.44 99 THR A CA 1
ATOM 765 C C . THR A 1 99 ? -14.730 0.800 12.507 1.00 90.44 99 THR A C 1
ATOM 767 O O . THR A 1 99 ? -13.573 0.482 12.777 1.00 90.44 99 THR A O 1
ATOM 770 N N . SER A 1 100 ? -15.199 2.035 12.701 1.00 84.62 100 SER A N 1
ATOM 771 C CA . SER A 1 100 ? -14.427 3.131 13.311 1.00 84.62 100 SER A CA 1
ATOM 772 C C . SER A 1 100 ? -13.231 3.597 12.472 1.00 84.62 100 SER A C 1
ATOM 774 O O . SER A 1 100 ? -12.180 3.941 13.009 1.00 84.62 100 SER A O 1
ATOM 776 N N . ILE A 1 101 ? -13.400 3.622 11.149 1.00 86.75 101 ILE A N 1
ATOM 777 C CA . ILE A 1 101 ? -12.409 4.127 10.199 1.00 86.75 101 ILE A CA 1
ATOM 778 C C . ILE A 1 101 ? -12.826 5.526 9.749 1.00 86.75 101 ILE A C 1
ATOM 780 O O . ILE A 1 101 ? -13.725 5.683 8.929 1.00 86.75 101 ILE A O 1
ATOM 784 N N . ASP A 1 102 ? -12.170 6.553 10.286 1.00 79.25 102 ASP A N 1
ATOM 785 C CA . ASP A 1 102 ? -12.511 7.949 9.984 1.00 79.25 102 ASP A CA 1
ATOM 786 C C . ASP A 1 102 ? -12.011 8.417 8.607 1.00 79.25 102 ASP A C 1
ATOM 788 O O . ASP A 1 102 ? -12.605 9.311 7.998 1.00 79.25 102 ASP A O 1
ATOM 792 N N . THR A 1 103 ? -10.913 7.837 8.115 1.00 79.62 103 THR A N 1
ATOM 793 C CA . THR A 1 103 ? -10.260 8.248 6.865 1.00 79.62 103 THR A CA 1
ATOM 794 C C . THR A 1 103 ? -9.755 7.057 6.068 1.00 79.62 103 THR A C 1
ATOM 796 O O . THR A 1 103 ? -8.932 6.284 6.556 1.00 79.62 103 THR A O 1
ATOM 799 N N . PHE A 1 104 ? -10.167 6.973 4.805 1.00 84.00 104 PHE A N 1
ATOM 800 C CA . PHE A 1 104 ? -9.679 5.989 3.846 1.00 84.00 104 PHE A CA 1
ATOM 801 C C . PHE A 1 104 ? -9.339 6.689 2.537 1.00 84.00 104 PHE A C 1
ATOM 803 O O . PHE A 1 104 ? -10.202 7.287 1.896 1.00 84.00 104 PHE A O 1
ATOM 810 N N . ASN A 1 105 ? -8.067 6.653 2.166 1.00 85.12 105 ASN A N 1
ATOM 811 C CA . ASN A 1 105 ? -7.561 7.114 0.879 1.00 85.12 105 ASN A CA 1
ATOM 812 C C . ASN A 1 105 ? -6.162 6.512 0.652 1.00 85.12 105 ASN A C 1
ATOM 814 O O . ASN A 1 105 ? -5.690 5.684 1.434 1.00 85.12 105 ASN A O 1
ATOM 818 N N . SER A 1 106 ? -5.491 6.908 -0.428 1.00 79.56 106 SER A N 1
ATOM 819 C CA . SER A 1 106 ? -4.129 6.457 -0.735 1.00 79.56 106 SER A CA 1
ATOM 820 C C . SER A 1 106 ? -3.070 6.905 0.275 1.00 79.56 106 SER A C 1
ATOM 822 O O . SER A 1 106 ? -2.034 6.267 0.347 1.00 79.56 106 SER A O 1
ATOM 824 N N . ASP A 1 107 ? -3.311 7.970 1.044 1.00 87.38 107 ASP A N 1
ATOM 825 C CA . ASP A 1 107 ? -2.378 8.454 2.064 1.00 87.38 107 ASP A CA 1
ATOM 826 C C . ASP A 1 107 ? -2.590 7.765 3.418 1.00 87.38 107 ASP A C 1
ATOM 828 O O . ASP A 1 107 ? -1.643 7.630 4.178 1.00 87.38 107 ASP A O 1
ATOM 832 N N . THR A 1 108 ? -3.811 7.368 3.778 1.00 90.44 108 THR A N 1
ATOM 833 C CA . THR A 1 108 ? -4.133 6.883 5.138 1.00 90.44 108 THR A CA 1
ATOM 834 C C . THR A 1 108 ? -4.408 5.389 5.210 1.00 90.44 108 THR A C 1
ATOM 836 O O . THR A 1 108 ? -4.705 4.869 6.289 1.00 90.44 108 THR A O 1
ATOM 839 N N . THR A 1 109 ? -4.360 4.684 4.078 1.00 91.88 109 THR A N 1
ATOM 840 C CA . THR A 1 109 ? -4.682 3.259 4.033 1.00 91.88 109 THR A CA 1
ATOM 841 C C . THR A 1 109 ? -3.836 2.503 3.021 1.00 91.88 109 THR A C 1
ATOM 843 O O . THR A 1 109 ? -3.867 2.800 1.823 1.00 91.88 109 THR A O 1
ATOM 846 N N . ASN A 1 110 ? -3.172 1.453 3.494 1.00 93.31 110 ASN A N 1
ATOM 847 C CA . ASN A 1 110 ? -2.450 0.487 2.672 1.00 93.31 110 ASN A CA 1
ATOM 848 C C . ASN A 1 110 ? -3.028 -0.920 2.906 1.00 93.31 110 ASN A C 1
ATOM 850 O O . ASN A 1 110 ? -3.565 -1.206 3.978 1.00 93.31 110 ASN A O 1
ATOM 854 N N . ILE A 1 111 ? -3.014 -1.763 1.876 1.00 93.44 111 ILE A N 1
ATOM 855 C CA . ILE A 1 111 ? -3.553 -3.122 1.932 1.00 93.44 111 ILE A CA 1
ATOM 856 C C . ILE A 1 111 ? -2.602 -4.013 1.149 1.00 93.44 111 ILE A C 1
ATOM 858 O O . ILE A 1 111 ? -2.314 -3.718 -0.009 1.00 93.44 111 ILE A O 1
ATOM 862 N N . PHE A 1 112 ? -2.157 -5.103 1.761 1.00 91.50 112 PHE A N 1
ATOM 863 C CA . PHE A 1 112 ? -1.170 -5.997 1.163 1.00 91.50 112 PHE A CA 1
ATOM 864 C C . PHE A 1 112 ? -1.433 -7.459 1.556 1.00 91.50 112 PHE A C 1
ATOM 866 O O . PHE A 1 112 ? -2.188 -7.745 2.489 1.00 91.50 112 PHE A O 1
ATOM 873 N N . THR A 1 113 ? -0.838 -8.396 0.822 1.00 89.75 113 THR A N 1
ATOM 874 C CA . THR A 1 113 ? -0.912 -9.843 1.086 1.00 89.75 113 THR A CA 1
ATOM 875 C C . THR A 1 113 ? 0.057 -10.272 2.177 1.00 89.75 113 THR A C 1
ATOM 877 O O . THR A 1 113 ? 1.194 -9.807 2.209 1.00 89.75 113 THR A O 1
ATOM 880 N N . THR A 1 114 ? -0.343 -11.211 3.026 1.00 88.56 114 THR A N 1
ATOM 881 C CA . THR A 1 114 ? 0.498 -11.721 4.119 1.00 88.56 114 THR A CA 1
ATOM 882 C C . THR A 1 114 ? 1.240 -13.002 3.733 1.00 88.56 114 THR A C 1
ATOM 884 O O . THR A 1 114 ? 0.862 -13.686 2.782 1.00 88.56 114 THR A O 1
ATOM 887 N N . GLU A 1 115 ? 2.296 -13.348 4.477 1.00 82.50 115 GLU A N 1
ATOM 888 C CA . GLU A 1 115 ? 3.144 -14.532 4.215 1.00 82.50 115 GLU A CA 1
ATOM 889 C C . GLU A 1 115 ? 2.371 -15.861 4.272 1.00 82.50 115 GLU A C 1
ATOM 891 O O . GLU A 1 115 ? 2.744 -16.844 3.639 1.00 82.50 115 GLU A O 1
ATOM 896 N N . ASP A 1 116 ? 1.271 -15.903 5.024 1.00 81.62 116 ASP A N 1
ATOM 897 C CA . ASP A 1 116 ? 0.381 -17.061 5.139 1.00 81.62 116 ASP A CA 1
ATOM 898 C C . ASP A 1 116 ? -0.707 -17.107 4.046 1.00 81.62 116 ASP A C 1
ATOM 900 O O . ASP A 1 116 ? -1.565 -17.992 4.063 1.00 81.62 116 ASP A O 1
ATOM 904 N N . GLY A 1 117 ? -0.678 -16.174 3.087 1.00 83.38 117 GLY A N 1
ATOM 905 C CA . GLY A 1 117 ? -1.637 -16.060 1.984 1.00 83.38 117 GLY A CA 1
ATOM 906 C C . GLY A 1 117 ? -2.959 -15.387 2.341 1.00 83.38 117 GLY A C 1
ATOM 907 O O . GLY A 1 117 ? -3.901 -15.444 1.553 1.00 83.38 117 GLY A O 1
ATOM 908 N N . GLY A 1 118 ? -3.040 -14.769 3.519 1.00 91.19 118 GLY A N 1
ATOM 909 C CA . GLY A 1 118 ? -4.106 -13.840 3.871 1.00 91.19 118 GLY A CA 1
ATOM 910 C C . GLY A 1 118 ? -3.843 -12.418 3.359 1.00 91.19 118 GLY A C 1
ATOM 911 O O . GLY A 1 118 ? -3.095 -12.185 2.404 1.00 91.19 118 GLY A O 1
ATOM 912 N N . TYR A 1 119 ? -4.451 -11.447 4.037 1.00 93.75 119 TYR A N 1
ATOM 913 C CA . TYR A 1 119 ? -4.296 -10.024 3.750 1.00 93.75 119 TYR A CA 1
ATOM 914 C C . TYR A 1 119 ? -4.174 -9.213 5.038 1.00 93.75 119 TYR A C 1
ATOM 916 O O . TYR A 1 119 ? -4.670 -9.608 6.093 1.00 93.75 119 TYR A O 1
ATOM 924 N N . CYS A 1 120 ? -3.571 -8.035 4.948 1.00 93.69 120 CYS A N 1
ATOM 925 C CA . CYS A 1 120 ? -3.514 -7.072 6.035 1.00 93.69 120 CYS A CA 1
ATOM 926 C C . CYS A 1 120 ? -4.033 -5.720 5.551 1.00 93.69 120 CYS A C 1
ATOM 928 O O . CYS A 1 120 ? -3.587 -5.202 4.529 1.00 93.69 120 CYS A O 1
ATOM 930 N N . ILE A 1 121 ? -4.987 -5.156 6.292 1.00 94.88 121 ILE A N 1
ATOM 931 C CA . ILE A 1 121 ? -5.485 -3.795 6.093 1.00 94.88 121 ILE A CA 1
ATOM 932 C C . ILE A 1 121 ? -4.812 -2.908 7.137 1.00 94.88 121 ILE A C 1
ATOM 934 O O . ILE A 1 121 ? -4.971 -3.131 8.340 1.00 94.88 121 ILE A O 1
ATOM 938 N N . VAL A 1 122 ? -4.083 -1.896 6.674 1.00 94.56 122 VAL A N 1
ATOM 939 C CA . VAL A 1 122 ? -3.386 -0.923 7.516 1.00 94.56 122 VAL A CA 1
ATOM 940 C C . VAL A 1 122 ? -4.076 0.422 7.395 1.00 94.56 122 VAL A C 1
ATOM 942 O O . VAL A 1 122 ? -4.163 0.983 6.307 1.00 94.56 122 VAL A O 1
ATOM 945 N N . THR A 1 123 ? -4.543 0.960 8.513 1.00 94.06 123 THR A N 1
ATOM 946 C CA . THR A 1 123 ? -5.234 2.252 8.566 1.00 94.06 123 THR A CA 1
ATOM 947 C C . THR A 1 123 ? -4.570 3.162 9.576 1.00 94.06 123 THR A C 1
ATOM 949 O O . THR A 1 123 ? -4.174 2.713 10.653 1.00 94.06 123 THR A O 1
ATOM 952 N N . SER A 1 124 ? -4.505 4.450 9.270 1.00 92.31 124 SER A N 1
ATOM 953 C CA . SER A 1 124 ? -4.115 5.457 10.245 1.00 92.31 124 SER A CA 1
ATOM 954 C C . SER A 1 124 ? -5.328 6.131 10.889 1.00 92.31 124 SER A C 1
ATOM 956 O O . SER A 1 124 ? -6.403 6.235 10.298 1.00 92.31 124 SER A O 1
ATOM 958 N N . SER A 1 125 ? -5.146 6.597 12.121 1.00 88.56 125 SER A N 1
ATOM 959 C CA . SER A 1 125 ? -6.128 7.387 12.857 1.00 88.56 125 SER A CA 1
ATOM 960 C C . SER A 1 125 ? -5.424 8.559 13.531 1.00 88.56 125 SER A C 1
ATOM 962 O O . SER A 1 125 ? -4.392 8.379 14.180 1.00 88.56 125 SER A O 1
ATOM 964 N N . ILE A 1 126 ? -5.978 9.761 13.372 1.00 88.00 126 ILE A N 1
ATOM 965 C CA . ILE A 1 126 ? -5.572 10.957 14.113 1.00 88.00 126 ILE A CA 1
ATOM 966 C C . ILE A 1 126 ? -6.761 11.380 14.963 1.00 88.00 126 ILE A C 1
ATOM 968 O O . ILE A 1 126 ? -7.840 11.667 14.449 1.00 88.00 126 ILE A O 1
ATOM 972 N N . THR A 1 127 ? -6.543 11.446 16.268 1.00 83.62 127 THR A N 1
ATOM 973 C CA . THR A 1 127 ? -7.542 11.858 17.250 1.00 83.62 127 THR A CA 1
ATOM 974 C C . THR A 1 127 ? -7.015 13.031 18.067 1.00 83.62 127 THR A C 1
ATOM 976 O O . THR A 1 127 ? -5.834 13.374 18.028 1.00 83.62 127 THR A O 1
ATOM 979 N N . THR A 1 128 ? -7.876 13.619 18.893 1.00 79.81 128 THR A N 1
ATOM 980 C CA . THR A 1 128 ? -7.469 14.619 19.892 1.00 79.81 128 THR A CA 1
ATOM 981 C C . THR A 1 128 ? -6.556 14.064 20.987 1.00 79.81 128 THR A C 1
ATOM 983 O O . THR A 1 128 ? -6.180 14.821 21.875 1.00 79.81 128 THR A O 1
ATOM 986 N N . SER A 1 129 ? -6.274 12.762 20.990 1.00 79.56 129 SER A N 1
ATOM 987 C CA . SER A 1 129 ? -5.416 12.078 21.962 1.00 79.56 129 SER A CA 1
ATOM 988 C C . SER A 1 129 ? -4.108 11.577 21.342 1.00 79.56 129 SER A C 1
ATOM 990 O O . SER A 1 129 ? -3.346 10.889 22.018 1.00 79.56 129 SER A O 1
ATOM 992 N N . GLY A 1 130 ? -3.869 11.893 20.064 1.00 86.12 130 GLY A N 1
ATOM 993 C CA . GLY A 1 130 ? -2.673 11.503 19.332 1.00 86.12 130 GLY A CA 1
ATOM 994 C C . GLY A 1 130 ? -2.969 10.779 18.022 1.00 86.12 130 GLY A C 1
ATOM 995 O O . GLY A 1 130 ? -4.111 10.738 17.551 1.00 86.12 130 GLY A O 1
ATOM 996 N N . ALA A 1 131 ? -1.925 10.206 17.430 1.00 89.25 131 ALA A N 1
ATOM 997 C CA . ALA A 1 131 ? -1.991 9.475 16.171 1.00 89.25 131 ALA A CA 1
ATOM 998 C C . ALA A 1 131 ? -1.620 8.003 16.360 1.00 89.25 131 ALA A C 1
ATOM 1000 O O . ALA A 1 131 ? -0.756 7.652 17.162 1.00 89.25 131 ALA A O 1
ATOM 1001 N N . SER A 1 132 ? -2.255 7.129 15.587 1.00 90.38 132 SER A N 1
ATOM 1002 C CA . SER A 1 132 ? -1.959 5.700 15.591 1.00 90.38 132 SER A CA 1
ATOM 1003 C C . SER A 1 132 ? -2.040 5.103 14.194 1.00 90.38 132 SER A C 1
ATOM 1005 O O . SER A 1 132 ? -2.726 5.626 13.313 1.00 90.38 132 SER A O 1
ATOM 1007 N N . ILE A 1 133 ? -1.326 3.997 14.002 1.00 92.12 133 ILE A N 1
ATOM 1008 C CA . ILE A 1 133 ? -1.491 3.116 12.849 1.00 92.12 133 ILE A CA 1
ATOM 1009 C C . ILE A 1 133 ? -1.900 1.749 13.368 1.00 92.12 133 ILE A C 1
ATOM 1011 O O . ILE A 1 133 ? -1.256 1.180 14.255 1.00 92.12 133 ILE A O 1
ATOM 1015 N N . LEU A 1 134 ? -2.990 1.253 12.801 1.00 91.62 134 LEU A N 1
ATOM 1016 C CA . LEU A 1 134 ? -3.659 0.023 13.175 1.00 91.62 134 LEU A CA 1
ATOM 1017 C C . LEU A 1 134 ? -3.590 -0.960 12.012 1.00 91.62 134 LEU A C 1
ATOM 1019 O O . LEU A 1 134 ? -3.723 -0.572 10.852 1.00 91.62 134 LEU A O 1
ATOM 1023 N N . THR A 1 135 ? -3.429 -2.235 12.338 1.00 92.50 135 THR A N 1
ATOM 1024 C CA . THR A 1 135 ? -3.414 -3.336 11.373 1.00 92.50 135 THR A CA 1
ATOM 1025 C C . THR A 1 135 ? -4.524 -4.323 11.693 1.00 92.50 135 THR A C 1
ATOM 1027 O O . THR A 1 135 ? -4.741 -4.668 12.854 1.00 92.50 135 THR A O 1
ATOM 1030 N N . THR A 1 136 ? -5.238 -4.779 10.669 1.00 93.56 136 THR A N 1
ATOM 1031 C CA . THR A 1 136 ? -6.229 -5.854 10.781 1.00 93.56 136 THR A CA 1
ATOM 1032 C C . THR A 1 136 ? -5.882 -6.947 9.787 1.00 93.56 136 THR A C 1
ATOM 1034 O O . THR A 1 136 ? -5.843 -6.708 8.582 1.00 93.56 136 THR A O 1
ATOM 1037 N N . PHE A 1 137 ? -5.643 -8.147 10.302 1.00 92.75 137 PHE A N 1
ATOM 1038 C CA . PHE A 1 137 ? -5.274 -9.314 9.514 1.00 92.75 137 PHE A CA 1
ATOM 1039 C C . PHE A 1 137 ? -6.519 -10.117 9.142 1.00 92.75 137 PHE A C 1
ATOM 1041 O O . PHE A 1 137 ? -7.300 -10.513 10.011 1.00 92.75 137 PHE A O 1
ATOM 1048 N N . ILE A 1 138 ? -6.674 -10.383 7.852 1.00 93.12 138 ILE A N 1
ATOM 1049 C CA . ILE A 1 138 ? -7.644 -11.305 7.271 1.00 93.12 138 ILE A CA 1
ATOM 1050 C C . ILE A 1 138 ? -6.892 -12.606 7.006 1.00 93.12 138 ILE A C 1
ATOM 1052 O O . ILE A 1 138 ? -5.992 -12.644 6.172 1.00 93.12 138 ILE A O 1
ATOM 1056 N N . GLN A 1 139 ? -7.231 -13.662 7.739 1.00 89.50 139 GLN A N 1
ATOM 1057 C CA . GLN A 1 139 ? -6.543 -14.946 7.617 1.00 89.50 139 GLN A CA 1
ATOM 1058 C C . GLN A 1 139 ? -6.937 -15.665 6.323 1.00 89.50 139 GLN A C 1
ATOM 1060 O O . GLN A 1 139 ? -8.088 -15.578 5.891 1.00 89.50 139 GLN A O 1
ATOM 1065 N N . LYS A 1 140 ? -5.998 -16.428 5.747 1.00 87.06 140 LYS A N 1
ATOM 1066 C CA . LYS A 1 140 ? -6.272 -17.327 4.613 1.00 87.06 140 LYS A CA 1
ATOM 1067 C C . LYS A 1 140 ? -7.380 -18.331 4.943 1.00 87.06 140 LYS A C 1
ATOM 1069 O O . LYS A 1 140 ? -8.264 -18.580 4.126 1.00 87.06 140 LYS A O 1
ATOM 1074 N N . ASP A 1 141 ? -7.351 -18.892 6.153 1.00 86.25 141 ASP A N 1
ATOM 1075 C CA . ASP A 1 141 ? -8.447 -19.721 6.647 1.00 86.25 141 ASP A CA 1
ATOM 1076 C C . ASP A 1 141 ? -9.632 -18.839 7.058 1.00 86.25 141 ASP A C 1
ATOM 1078 O O . ASP A 1 141 ? -9.676 -18.268 8.151 1.00 86.25 141 ASP A O 1
ATOM 1082 N N . SER A 1 142 ? -10.619 -18.761 6.166 1.00 82.06 142 SER A N 1
ATOM 1083 C CA . SER A 1 142 ? -11.863 -18.013 6.374 1.00 82.06 142 SER A CA 1
ATOM 1084 C C . SER A 1 142 ? -12.627 -18.379 7.654 1.00 82.06 142 SER A C 1
ATOM 1086 O O . SER A 1 142 ? -13.400 -17.557 8.148 1.00 82.06 142 SER A O 1
ATOM 1088 N N . THR A 1 143 ? -12.405 -19.568 8.226 1.00 84.38 143 THR A N 1
ATOM 1089 C CA . THR A 1 143 ? -13.081 -19.999 9.459 1.00 84.38 143 THR A CA 1
ATOM 1090 C C . THR A 1 143 ? -12.514 -19.341 10.719 1.00 84.38 143 THR A C 1
ATOM 1092 O O . THR A 1 143 ? -13.199 -19.262 11.738 1.00 84.38 143 THR A O 1
ATOM 1095 N N . MET A 1 144 ? -11.288 -18.815 10.645 1.00 81.94 144 MET A N 1
ATOM 1096 C CA . MET A 1 144 ? -10.559 -18.237 11.777 1.00 81.94 144 MET A CA 1
ATOM 1097 C C . MET A 1 144 ? -10.854 -16.745 12.004 1.00 81.94 144 MET A C 1
ATOM 1099 O O . MET A 1 144 ? -10.382 -16.167 12.987 1.00 81.94 144 MET A O 1
ATOM 1103 N N . GLY A 1 145 ? -11.632 -16.115 11.117 1.00 83.44 145 GLY A N 1
ATOM 1104 C CA . GLY A 1 145 ? -11.998 -14.702 11.199 1.00 83.44 145 GLY A CA 1
ATOM 1105 C C . GLY A 1 145 ? -10.806 -13.735 11.134 1.00 83.44 145 GLY A C 1
ATOM 1106 O O . GLY A 1 145 ? -9.658 -14.102 10.864 1.00 83.44 145 GLY A O 1
ATOM 1107 N N . THR A 1 146 ? -11.086 -12.456 11.379 1.00 89.94 146 THR A N 1
ATOM 1108 C CA . THR A 1 146 ? -10.071 -11.393 11.410 1.00 89.94 146 THR A CA 1
ATOM 1109 C C . THR A 1 146 ? -9.365 -11.304 12.754 1.00 89.94 146 THR A C 1
ATOM 1111 O O . THR A 1 146 ? -9.980 -11.505 13.801 1.00 89.94 146 THR A O 1
ATOM 1114 N N . ARG A 1 147 ? -8.087 -10.918 12.737 1.00 89.56 147 ARG A N 1
ATOM 1115 C CA . ARG A 1 147 ? -7.283 -10.641 13.935 1.00 89.56 147 ARG A CA 1
ATOM 1116 C C . ARG A 1 147 ? -6.878 -9.172 13.986 1.00 89.56 147 ARG A C 1
ATOM 1118 O O . ARG A 1 147 ? -6.405 -8.629 12.992 1.00 89.56 147 ARG A O 1
ATOM 1125 N N . GLY A 1 148 ? -7.025 -8.560 15.157 1.00 87.88 148 GLY A N 1
ATOM 1126 C CA . GLY A 1 148 ? -6.785 -7.134 15.376 1.00 87.88 148 GLY A CA 1
ATOM 1127 C C . GLY A 1 148 ? -8.076 -6.373 15.714 1.00 87.88 148 GLY A C 1
ATOM 1128 O O . GLY A 1 148 ? -9.087 -7.009 16.024 1.00 87.88 148 GLY A O 1
ATOM 1129 N N . PRO A 1 149 ? -8.054 -5.030 15.681 1.00 89.06 149 PRO A N 1
ATOM 1130 C CA . PRO A 1 149 ? -6.933 -4.199 15.243 1.00 89.06 149 PRO A CA 1
ATOM 1131 C C . PRO A 1 149 ? -5.736 -4.261 16.206 1.00 89.06 149 PRO A C 1
ATOM 1133 O O . PRO A 1 149 ? -5.915 -4.224 17.422 1.00 89.06 149 PRO A O 1
ATOM 1136 N N . PHE A 1 150 ? -4.516 -4.329 15.669 1.00 88.88 150 PHE A N 1
ATOM 1137 C CA . PHE A 1 150 ? -3.275 -4.201 16.440 1.00 88.88 150 PHE A CA 1
ATOM 1138 C C . PHE A 1 150 ? -2.602 -2.865 16.143 1.00 88.88 150 PHE A C 1
ATOM 1140 O O . PHE A 1 150 ? -2.376 -2.521 14.982 1.00 88.88 150 PHE A O 1
ATOM 1147 N N . THR A 1 151 ? -2.246 -2.131 17.1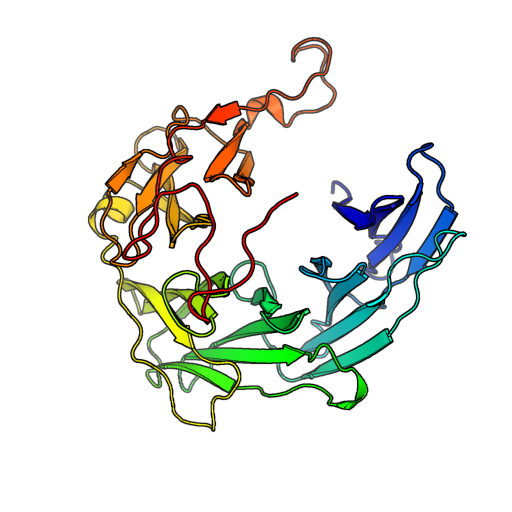92 1.00 89.44 151 THR A N 1
ATOM 1148 C CA . THR A 1 151 ? -1.476 -0.892 17.072 1.00 89.44 151 THR A CA 1
ATOM 1149 C C . THR A 1 151 ? -0.018 -1.208 16.762 1.00 89.44 151 THR A C 1
ATOM 1151 O O . THR A 1 151 ? 0.650 -1.851 17.569 1.00 89.44 151 THR A O 1
ATOM 1154 N N . ILE A 1 152 ? 0.472 -0.737 15.613 1.00 89.62 152 ILE A N 1
ATOM 1155 C CA . ILE A 1 152 ? 1.880 -0.887 15.199 1.00 89.62 152 ILE A CA 1
ATOM 1156 C C . ILE A 1 152 ? 2.679 0.402 15.399 1.00 89.62 152 ILE A C 1
ATOM 1158 O O . ILE A 1 152 ? 3.886 0.367 15.602 1.00 89.62 152 ILE A O 1
ATOM 1162 N N . TYR A 1 153 ? 1.994 1.543 15.410 1.00 90.19 153 TYR A N 1
ATOM 1163 C CA . TYR A 1 153 ? 2.568 2.848 15.705 1.00 90.19 153 TYR A CA 1
ATOM 1164 C C . TYR A 1 153 ? 1.596 3.632 16.576 1.00 90.19 153 TYR A C 1
ATOM 1166 O O . TYR A 1 153 ? 0.391 3.636 16.312 1.00 90.19 153 TYR A O 1
ATOM 1174 N N . GLN A 1 154 ? 2.121 4.314 17.589 1.00 89.31 154 GLN A N 1
ATOM 1175 C CA . GLN A 1 154 ? 1.346 5.202 18.438 1.00 89.31 154 GLN A CA 1
ATOM 1176 C C . GLN A 1 154 ? 2.196 6.390 18.869 1.00 89.31 154 GLN A C 1
ATOM 1178 O O . GLN A 1 154 ? 3.282 6.227 19.423 1.00 89.31 154 GLN A O 1
ATOM 1183 N N . ASP A 1 155 ? 1.654 7.579 18.663 1.00 87.38 155 ASP A N 1
ATOM 1184 C CA . ASP A 1 155 ? 2.142 8.813 19.248 1.00 87.38 155 ASP A CA 1
ATOM 1185 C C . ASP A 1 155 ? 1.008 9.408 20.080 1.00 87.38 155 ASP A C 1
ATOM 1187 O O . ASP A 1 155 ? -0.041 9.764 19.550 1.00 87.38 155 ASP A O 1
ATOM 1191 N N . ASN A 1 156 ? 1.214 9.480 21.394 1.00 85.50 156 ASN A N 1
ATOM 1192 C CA . ASN A 1 156 ? 0.230 10.014 22.339 1.00 85.50 156 ASN A CA 1
ATOM 1193 C C . ASN A 1 156 ? 0.323 11.542 22.491 1.00 85.50 156 ASN A C 1
ATOM 1195 O O . ASN A 1 156 ? -0.301 12.121 23.382 1.00 85.50 156 ASN A O 1
ATOM 1199 N N . SER A 1 157 ? 1.148 12.205 21.678 1.00 81.06 157 SER A N 1
ATOM 1200 C CA . SER A 1 157 ? 1.199 13.655 21.606 1.00 81.06 157 SER A CA 1
ATOM 1201 C C . SER A 1 157 ? 0.124 14.178 20.657 1.00 81.06 157 SER A C 1
ATOM 1203 O O . SER A 1 157 ? -0.073 13.696 19.543 1.00 81.06 157 SER A O 1
ATOM 1205 N N . ASN A 1 158 ? -0.546 15.247 21.074 1.00 79.00 158 ASN A N 1
ATOM 1206 C CA . ASN A 1 158 ? -1.551 15.925 20.254 1.00 79.00 158 ASN A CA 1
ATOM 1207 C C . ASN A 1 158 ? -0.917 16.861 19.211 1.00 79.00 158 ASN A C 1
ATOM 1209 O O . ASN A 1 158 ? -1.549 17.823 18.776 1.00 79.00 158 ASN A O 1
ATOM 1213 N N . THR A 1 159 ? 0.357 16.648 18.869 1.00 87.00 159 THR A N 1
ATOM 1214 C CA . THR A 1 159 ? 1.114 17.532 17.978 1.00 87.00 159 THR A CA 1
ATOM 1215 C C . THR A 1 159 ? 1.151 17.023 16.543 1.00 87.00 159 THR A C 1
ATOM 1217 O O . THR A 1 159 ? 1.364 17.826 15.635 1.00 87.00 159 THR A O 1
ATOM 1220 N N . ILE A 1 160 ? 0.910 15.725 16.315 1.00 88.62 160 ILE A N 1
ATOM 1221 C CA . ILE A 1 160 ? 0.802 15.176 14.961 1.00 88.62 160 ILE A CA 1
ATOM 1222 C C . ILE A 1 160 ? -0.478 15.686 14.296 1.00 88.62 160 ILE A C 1
ATOM 1224 O O . ILE A 1 160 ? -1.589 15.425 14.752 1.00 88.62 160 ILE A O 1
ATOM 1228 N N . THR A 1 161 ? -0.311 16.389 13.179 1.00 89.88 161 THR A N 1
ATOM 1229 C CA . THR A 1 161 ? -1.402 16.962 12.379 1.00 89.88 161 THR A CA 1
ATOM 1230 C C . THR A 1 161 ? -1.652 16.203 11.081 1.00 89.88 161 THR A C 1
ATOM 1232 O O . THR A 1 161 ? -2.738 16.308 10.514 1.00 89.88 161 THR A O 1
ATOM 1235 N N . LYS A 1 162 ? -0.670 15.431 10.598 1.00 90.44 162 LYS A N 1
ATOM 1236 C CA . LYS A 1 162 ? -0.809 14.574 9.415 1.00 90.44 162 LYS A CA 1
ATOM 1237 C C . LYS A 1 162 ? -0.024 13.280 9.591 1.00 90.44 162 LYS A C 1
ATOM 1239 O O . LYS A 1 162 ? 1.095 13.291 10.099 1.00 90.44 162 LYS A O 1
ATOM 1244 N N . ILE A 1 163 ? -0.601 12.190 9.098 1.00 91.56 163 ILE A N 1
ATOM 1245 C CA . ILE A 1 163 ? 0.041 10.891 8.959 1.00 91.56 163 ILE A CA 1
ATOM 1246 C C . ILE A 1 163 ? -0.217 10.372 7.546 1.00 91.56 163 ILE A C 1
ATOM 1248 O O . ILE A 1 163 ? -1.330 10.497 7.031 1.00 91.56 163 ILE A O 1
ATOM 1252 N N . ARG A 1 164 ? 0.823 9.842 6.910 1.00 93.19 164 ARG A N 1
ATOM 1253 C CA . ARG A 1 164 ? 0.758 9.199 5.600 1.00 93.19 164 ARG A CA 1
ATOM 1254 C C . ARG A 1 164 ? 1.422 7.831 5.693 1.00 93.19 164 ARG A C 1
ATOM 1256 O O . ARG A 1 164 ? 2.508 7.726 6.250 1.00 93.19 164 ARG A O 1
ATOM 1263 N N . ILE A 1 165 ? 0.771 6.810 5.169 1.00 94.38 165 ILE A N 1
ATOM 1264 C CA . ILE A 1 165 ? 1.308 5.470 4.967 1.00 94.38 165 ILE A CA 1
ATOM 1265 C C . ILE A 1 165 ? 1.701 5.420 3.494 1.00 94.38 165 ILE A C 1
ATOM 1267 O O . ILE A 1 165 ? 0.829 5.536 2.638 1.00 94.38 165 ILE A O 1
ATOM 1271 N N . TYR A 1 166 ? 3.000 5.334 3.209 1.00 92.44 166 TYR A N 1
ATOM 1272 C CA . TYR A 1 166 ? 3.484 5.224 1.833 1.00 92.44 166 TYR A CA 1
ATOM 1273 C C . TYR A 1 166 ? 3.265 3.808 1.322 1.00 92.44 166 TYR A C 1
ATOM 1275 O O . TYR A 1 166 ? 2.483 3.600 0.404 1.00 92.44 166 TYR A O 1
ATOM 1283 N N . GLU A 1 167 ? 3.881 2.840 1.993 1.00 89.81 167 GLU A N 1
ATOM 1284 C CA . GLU A 1 167 ? 3.765 1.435 1.633 1.00 89.81 167 GLU A CA 1
ATOM 1285 C C . GLU A 1 167 ? 3.845 0.557 2.876 1.00 89.81 167 GLU A C 1
ATOM 1287 O O . GLU A 1 167 ? 4.564 0.887 3.822 1.00 89.81 167 GLU A O 1
ATOM 1292 N N . CYS A 1 168 ? 3.117 -0.558 2.860 1.00 90.81 168 CYS A N 1
ATOM 1293 C CA . CYS A 1 168 ? 3.298 -1.662 3.789 1.00 90.81 168 CYS A CA 1
ATOM 1294 C C . CYS A 1 168 ? 3.451 -2.974 3.024 1.00 90.81 168 CYS A C 1
ATOM 1296 O O . CYS A 1 168 ? 2.738 -3.212 2.051 1.00 90.81 168 CYS A O 1
ATOM 1298 N N . ASN A 1 169 ? 4.342 -3.847 3.482 1.00 86.50 169 ASN A N 1
ATOM 1299 C CA . ASN A 1 169 ? 4.616 -5.115 2.821 1.00 86.50 169 ASN A CA 1
ATOM 1300 C C . ASN A 1 169 ? 5.169 -6.165 3.793 1.00 86.50 169 ASN A C 1
ATOM 1302 O O . ASN A 1 169 ? 5.430 -5.906 4.969 1.00 86.50 169 ASN A O 1
ATOM 1306 N N . ILE A 1 170 ? 5.334 -7.385 3.279 1.00 82.75 170 ILE A N 1
ATOM 1307 C CA . ILE A 1 170 ? 6.159 -8.415 3.916 1.00 82.75 170 ILE A CA 1
ATOM 1308 C C . ILE A 1 170 ? 7.588 -7.875 4.012 1.00 82.75 170 ILE A C 1
ATOM 1310 O O . ILE A 1 170 ? 8.133 -7.375 3.022 1.00 82.75 170 ILE A O 1
ATOM 1314 N N . ALA A 1 171 ? 8.183 -7.962 5.200 1.00 77.06 171 ALA A N 1
ATOM 1315 C CA . ALA A 1 171 ? 9.530 -7.468 5.425 1.00 77.06 171 ALA A CA 1
ATOM 1316 C C . ALA A 1 171 ? 10.553 -8.488 4.901 1.00 77.06 171 ALA A C 1
ATOM 1318 O O . ALA A 1 171 ? 10.806 -9.511 5.525 1.00 77.06 171 ALA A O 1
ATOM 1319 N N . TYR A 1 172 ? 11.180 -8.198 3.761 1.00 65.62 172 TYR A N 1
ATOM 1320 C CA . TYR A 1 172 ? 12.132 -9.113 3.106 1.00 65.62 172 TYR A CA 1
ATOM 1321 C C . TYR A 1 172 ? 13.490 -9.241 3.832 1.00 65.62 172 TYR A C 1
ATOM 1323 O O . TYR A 1 172 ? 14.261 -10.167 3.584 1.00 65.62 172 TYR A O 1
ATOM 1331 N N . GLN A 1 173 ? 13.788 -8.322 4.752 1.00 59.53 173 GLN A N 1
ATOM 1332 C CA . GLN A 1 173 ? 15.039 -8.269 5.527 1.00 59.53 173 GLN A CA 1
ATOM 1333 C C . GLN A 1 173 ? 14.883 -8.641 7.006 1.00 59.53 173 GLN A C 1
ATOM 1335 O O . GLN A 1 173 ? 15.878 -8.777 7.718 1.00 59.53 173 GLN A O 1
ATOM 1340 N N . SER A 1 174 ? 13.653 -8.760 7.495 1.00 62.66 174 SER A N 1
ATOM 1341 C CA . SER A 1 174 ? 13.359 -9.061 8.894 1.00 62.66 174 SER A CA 1
ATOM 1342 C C . SER A 1 174 ? 12.268 -10.130 8.967 1.00 62.66 174 SER A C 1
ATOM 1344 O O . SER A 1 174 ? 11.950 -10.778 7.975 1.00 62.66 174 SER A O 1
ATOM 1346 N N . SER A 1 175 ? 11.762 -10.424 10.161 1.00 67.50 175 SER A N 1
ATOM 1347 C CA . SER A 1 175 ? 10.612 -11.321 10.302 1.00 67.50 175 SER A CA 1
ATOM 1348 C C . SER A 1 175 ? 9.334 -10.495 10.368 1.00 67.50 175 SER A C 1
ATOM 1350 O O . SER A 1 175 ? 9.278 -9.531 11.129 1.00 67.50 175 SER A O 1
ATOM 1352 N N . GLY A 1 176 ? 8.301 -10.916 9.636 1.00 82.00 176 GLY A N 1
ATOM 13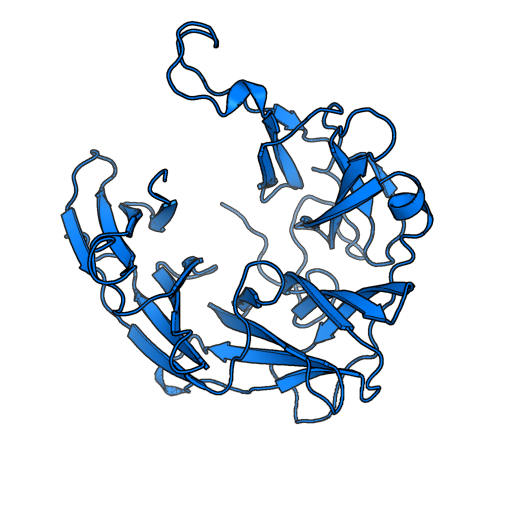53 C CA . GLY A 1 176 ? 6.985 -10.285 9.643 1.00 82.00 176 GLY A CA 1
ATOM 1354 C C . GLY A 1 176 ? 6.822 -9.227 8.557 1.00 82.00 176 GLY A C 1
ATOM 1355 O O . GLY A 1 176 ? 6.892 -9.523 7.368 1.00 82.00 176 GLY A O 1
ATOM 1356 N N . TYR A 1 177 ? 6.515 -8.002 8.966 1.00 86.69 177 TYR A N 1
ATOM 1357 C CA . TYR A 1 177 ? 5.998 -6.956 8.090 1.00 86.69 177 TYR A CA 1
ATOM 1358 C C . TYR A 1 177 ? 6.612 -5.614 8.435 1.00 86.69 177 TYR A C 1
ATOM 1360 O O . TYR A 1 177 ? 7.029 -5.391 9.573 1.00 86.69 177 TYR A O 1
ATOM 1368 N N . ASN A 1 178 ? 6.595 -4.698 7.477 1.00 87.25 178 ASN A N 1
ATOM 1369 C CA . ASN A 1 178 ? 6.974 -3.323 7.726 1.00 87.25 178 ASN A CA 1
ATOM 1370 C C . ASN A 1 178 ? 6.068 -2.337 6.991 1.00 87.25 178 ASN A C 1
ATOM 1372 O O . ASN A 1 178 ? 5.365 -2.680 6.042 1.00 87.25 178 ASN A O 1
ATOM 1376 N N . CYS A 1 179 ? 6.047 -1.106 7.492 1.00 91.00 179 CYS A N 1
ATOM 1377 C CA . CYS A 1 179 ? 5.365 0.020 6.870 1.00 91.00 179 CYS A CA 1
ATOM 1378 C C . CYS A 1 179 ? 6.286 1.235 6.856 1.00 91.00 179 CYS A C 1
ATOM 1380 O O . CYS A 1 179 ? 6.809 1.617 7.905 1.00 91.00 179 CYS A O 1
ATOM 1382 N N . VAL A 1 180 ? 6.412 1.900 5.709 1.00 92.69 180 VAL A N 1
ATOM 1383 C CA . VAL A 1 180 ? 7.048 3.217 5.622 1.00 92.69 180 VAL A CA 1
ATOM 1384 C C . VAL A 1 180 ? 5.988 4.294 5.787 1.00 92.69 180 VAL A C 1
ATOM 1386 O O . VAL A 1 180 ? 5.010 4.371 5.039 1.00 92.69 180 VAL A O 1
ATOM 1389 N N . ILE A 1 181 ? 6.181 5.139 6.791 1.00 94.25 181 ILE A N 1
ATOM 1390 C CA . ILE A 1 181 ? 5.211 6.138 7.219 1.00 94.25 181 ILE A CA 1
ATOM 1391 C C . ILE A 1 181 ? 5.855 7.518 7.253 1.00 94.25 181 ILE A C 1
ATOM 1393 O O . ILE A 1 181 ? 7.061 7.668 7.443 1.00 94.25 181 ILE A O 1
ATOM 1397 N N . GLN A 1 182 ? 5.026 8.541 7.118 1.00 93.81 182 GLN A N 1
ATOM 1398 C CA . GLN A 1 182 ? 5.387 9.923 7.377 1.00 93.81 182 GLN A CA 1
ATOM 1399 C C . GLN A 1 182 ? 4.450 10.500 8.422 1.00 93.81 182 GLN A C 1
ATOM 1401 O O . GLN A 1 182 ? 3.229 10.412 8.292 1.00 93.81 182 GLN A O 1
ATOM 1406 N N . THR A 1 183 ? 5.021 11.182 9.404 1.00 92.81 183 THR A N 1
ATOM 1407 C CA . THR A 1 183 ? 4.280 12.004 10.356 1.00 92.81 183 THR A CA 1
ATOM 1408 C C . THR A 1 183 ? 4.662 13.467 10.193 1.00 92.81 183 THR A C 1
ATOM 1410 O O . THR A 1 183 ? 5.764 13.815 9.768 1.00 92.81 183 THR A O 1
ATOM 1413 N N . THR A 1 184 ? 3.710 14.356 10.453 1.00 92.38 184 THR A N 1
ATOM 1414 C CA . THR A 1 184 ? 3.930 15.804 10.451 1.00 92.38 184 THR A CA 1
ATOM 1415 C C . THR A 1 184 ? 3.493 16.368 11.788 1.00 92.38 184 THR A C 1
ATOM 1417 O O . THR A 1 184 ? 2.340 16.194 12.177 1.00 92.38 184 THR A O 1
ATOM 1420 N N . SER A 1 185 ? 4.416 17.040 12.473 1.00 90.44 185 SER A N 1
ATOM 1421 C CA . SER A 1 185 ? 4.194 17.719 13.749 1.00 90.44 185 SER A CA 1
ATOM 1422 C C . SER A 1 185 ? 4.625 19.177 13.607 1.00 90.44 185 SER A C 1
ATOM 1424 O O . SER A 1 185 ? 5.813 19.488 13.499 1.00 90.44 185 SER A O 1
ATOM 1426 N N . GLY A 1 186 ? 3.652 20.088 13.524 1.00 86.38 186 GLY A N 1
ATOM 1427 C CA . GLY A 1 186 ? 3.914 21.481 13.158 1.00 86.38 186 GLY A CA 1
ATOM 1428 C C . GLY A 1 186 ? 4.572 21.588 11.776 1.00 86.38 186 GLY A C 1
ATOM 1429 O O . GLY A 1 186 ? 3.964 21.232 10.770 1.00 86.38 186 GLY A O 1
ATOM 1430 N N . THR A 1 187 ? 5.810 22.083 11.725 1.00 84.06 187 THR A N 1
ATOM 1431 C CA . THR A 1 187 ? 6.616 22.179 10.492 1.00 84.06 187 THR A CA 1
ATOM 1432 C C . THR A 1 187 ? 7.567 20.999 10.290 1.00 84.06 187 THR A C 1
ATOM 1434 O O . THR A 1 187 ? 8.180 20.893 9.228 1.00 84.06 187 THR A O 1
ATOM 1437 N N . GLN A 1 188 ? 7.713 20.124 11.287 1.00 88.06 188 GLN A N 1
ATOM 1438 C CA . GLN A 1 188 ? 8.616 18.985 11.217 1.00 88.06 188 GLN A CA 1
ATOM 1439 C C . GLN A 1 188 ? 7.931 17.814 10.516 1.00 88.06 188 GLN A C 1
ATOM 1441 O O . GLN A 1 188 ? 6.830 17.410 10.891 1.00 88.06 188 GLN A O 1
ATOM 1446 N N . VAL A 1 189 ? 8.612 17.262 9.514 1.00 90.56 189 VAL A N 1
ATOM 1447 C CA . VAL A 1 189 ? 8.199 16.055 8.798 1.00 90.56 189 VAL A CA 1
ATOM 1448 C C . VAL A 1 189 ? 9.205 14.957 9.109 1.00 90.56 189 VAL A C 1
ATOM 1450 O O . VAL A 1 189 ? 10.400 15.147 8.893 1.00 90.56 189 VAL A O 1
ATOM 1453 N N . THR A 1 190 ? 8.719 13.821 9.597 1.00 91.44 190 THR A N 1
ATOM 1454 C CA . THR A 1 190 ? 9.541 12.655 9.934 1.00 91.44 190 THR A CA 1
ATOM 1455 C C . THR A 1 190 ? 9.098 11.479 9.083 1.00 91.44 190 THR A C 1
ATOM 1457 O O . THR A 1 190 ? 7.897 11.245 8.951 1.00 91.44 190 THR A O 1
ATOM 1460 N N . TYR A 1 191 ? 10.059 10.749 8.523 1.00 92.81 191 TYR A N 1
ATOM 1461 C CA . TYR A 1 191 ? 9.829 9.502 7.802 1.00 92.81 191 TYR A CA 1
ATOM 1462 C C . TYR A 1 191 ? 10.380 8.359 8.638 1.00 92.81 191 TYR A C 1
ATOM 1464 O O . TYR A 1 191 ? 11.490 8.465 9.162 1.00 92.81 191 TYR A O 1
ATOM 1472 N N . SER A 1 192 ? 9.614 7.285 8.765 1.00 91.50 192 SER A N 1
ATOM 1473 C CA . SER A 1 192 ? 10.008 6.142 9.578 1.00 91.50 192 SER A CA 1
ATOM 1474 C C . SER A 1 192 ? 9.556 4.834 8.951 1.00 91.50 192 SER A C 1
ATOM 1476 O O . SER A 1 192 ? 8.489 4.771 8.348 1.00 91.50 192 SER A O 1
ATOM 1478 N N . GLU A 1 193 ? 10.333 3.785 9.161 1.00 90.50 193 GLU A N 1
ATOM 1479 C CA . GLU A 1 193 ? 9.919 2.399 8.983 1.00 90.50 193 GLU A CA 1
ATOM 1480 C C . GLU A 1 193 ? 9.432 1.842 10.324 1.00 90.50 193 GLU A C 1
ATOM 1482 O O . GLU A 1 193 ? 10.041 2.054 11.377 1.00 90.50 193 GLU A O 1
ATOM 1487 N N . VAL A 1 194 ? 8.290 1.166 10.291 1.00 89.06 194 VAL A N 1
ATOM 1488 C CA . VAL A 1 194 ? 7.680 0.506 11.443 1.00 89.06 194 VAL A CA 1
ATOM 1489 C C . VAL A 1 194 ? 7.628 -0.983 11.152 1.00 89.06 194 VAL A C 1
ATOM 1491 O O . VAL A 1 194 ? 6.807 -1.410 10.344 1.00 89.06 194 VAL A O 1
ATOM 1494 N N . ASP A 1 195 ? 8.481 -1.752 11.822 1.00 86.62 195 ASP A N 1
ATOM 1495 C CA . ASP A 1 195 ? 8.476 -3.213 11.762 1.00 86.62 195 ASP A CA 1
ATOM 1496 C C . ASP A 1 195 ? 7.455 -3.801 12.744 1.00 86.62 195 ASP A C 1
ATOM 1498 O O . ASP A 1 195 ? 7.296 -3.323 13.874 1.00 86.62 195 ASP A O 1
ATOM 1502 N N . PHE A 1 196 ? 6.767 -4.867 12.338 1.00 84.88 196 PHE A N 1
ATOM 1503 C CA . PHE A 1 196 ? 5.752 -5.519 13.157 1.00 84.88 196 PHE A CA 1
ATOM 1504 C C . PHE A 1 196 ? 5.524 -6.988 12.775 1.00 84.88 196 PHE A C 1
ATOM 1506 O O . PHE A 1 196 ? 5.797 -7.428 11.664 1.00 84.88 196 PHE A O 1
ATOM 1513 N N . LEU A 1 197 ? 4.985 -7.770 13.712 1.00 83.44 197 LEU A N 1
ATOM 1514 C CA . LEU A 1 197 ? 4.647 -9.183 13.503 1.00 83.44 197 LEU A CA 1
ATOM 1515 C C . LEU A 1 197 ? 3.127 -9.369 13.376 1.00 83.44 197 LEU A C 1
ATOM 1517 O O . LEU A 1 197 ? 2.348 -8.565 13.879 1.00 83.44 197 LEU A O 1
ATOM 1521 N N . SER A 1 198 ? 2.666 -10.467 12.773 1.00 75.56 198 SER A N 1
ATOM 1522 C CA . SER A 1 198 ? 1.224 -10.791 12.749 1.00 75.56 198 SER A CA 1
ATOM 1523 C C . SER A 1 198 ? 0.695 -11.284 14.095 1.00 75.56 198 SER A C 1
ATOM 1525 O O . SER A 1 198 ? -0.515 -11.388 14.284 1.00 75.56 198 SER A O 1
ATOM 1527 N N . ASN A 1 199 ? 1.565 -11.642 15.042 1.00 72.12 199 ASN A N 1
ATOM 1528 C CA . ASN A 1 199 ? 1.209 -12.221 16.339 1.00 72.12 199 ASN A CA 1
ATOM 1529 C C . ASN A 1 199 ? 1.302 -11.244 17.514 1.00 72.12 199 ASN A C 1
ATOM 1531 O O . ASN A 1 199 ? 1.363 -11.699 18.655 1.00 72.12 199 ASN A O 1
ATOM 1535 N N . LEU A 1 200 ? 1.295 -9.933 17.256 1.00 65.44 200 LEU A N 1
ATOM 1536 C CA . LEU A 1 200 ? 1.353 -8.926 18.312 1.00 65.44 200 LEU A CA 1
ATOM 1537 C C . LEU A 1 200 ? 0.253 -9.171 19.350 1.00 65.44 200 LEU A C 1
ATOM 1539 O O . LEU A 1 200 ? -0.930 -8.946 19.109 1.00 65.44 200 LEU A O 1
ATOM 1543 N N . SER A 1 201 ? 0.648 -9.610 20.540 1.00 55.06 201 SER A N 1
ATOM 1544 C CA . SER A 1 201 ? -0.131 -9.357 21.743 1.00 55.06 201 SER A CA 1
ATOM 1545 C C . SER A 1 201 ? -0.047 -7.856 22.019 1.00 55.06 201 SER A C 1
ATOM 1547 O O . SER A 1 201 ? 1.062 -7.317 22.009 1.00 55.06 201 SER A O 1
ATOM 1549 N N . ASN A 1 202 ? -1.190 -7.194 22.231 1.00 51.75 202 ASN A N 1
ATOM 1550 C CA . ASN A 1 202 ? -1.294 -5.758 22.527 1.00 51.75 202 ASN A CA 1
ATOM 1551 C C . ASN A 1 202 ? -0.096 -5.252 23.356 1.00 51.75 202 ASN A C 1
ATOM 1553 O O . ASN A 1 202 ? 0.053 -5.648 24.510 1.00 51.75 202 ASN A O 1
ATOM 1557 N N . GLY A 1 203 ? 0.747 -4.394 22.768 1.00 47.62 203 GLY A N 1
ATOM 1558 C CA . GLY A 1 203 ? 1.836 -3.713 23.485 1.00 47.62 203 GLY A CA 1
ATOM 1559 C C . GLY A 1 203 ? 3.273 -3.983 23.022 1.00 47.62 203 GLY A C 1
ATOM 1560 O O . GLY A 1 203 ? 4.171 -3.328 23.539 1.00 47.62 203 GLY A O 1
ATOM 1561 N N . ASN A 1 204 ? 3.523 -4.864 22.047 1.00 52.34 204 ASN A N 1
ATOM 1562 C CA . ASN A 1 204 ? 4.871 -5.054 21.481 1.00 52.34 204 ASN A CA 1
ATOM 1563 C C . ASN A 1 204 ? 5.093 -4.217 20.209 1.00 52.34 204 ASN A C 1
ATOM 1565 O O . ASN A 1 204 ? 5.305 -4.758 19.129 1.00 52.34 204 ASN A O 1
ATOM 1569 N N . THR A 1 205 ? 5.036 -2.890 20.308 1.00 58.78 205 THR A N 1
ATOM 1570 C CA . THR A 1 205 ? 5.472 -2.028 19.197 1.00 58.78 205 THR A CA 1
ATOM 1571 C C . THR A 1 205 ? 6.998 -1.989 19.168 1.00 58.78 205 THR A C 1
ATOM 1573 O O . THR A 1 205 ? 7.618 -1.546 20.139 1.00 58.78 205 THR A O 1
ATOM 1576 N N . VAL A 1 206 ? 7.613 -2.445 18.075 1.00 67.56 206 VAL A N 1
ATOM 1577 C CA . VAL A 1 206 ? 9.042 -2.206 17.835 1.00 67.56 206 VAL A CA 1
ATOM 1578 C C . VAL A 1 206 ? 9.235 -0.701 17.654 1.00 67.56 206 VAL A C 1
ATOM 1580 O O . VAL A 1 206 ? 8.401 -0.030 17.045 1.00 67.56 206 VAL A O 1
ATOM 1583 N N . ALA A 1 207 ? 10.300 -0.147 18.235 1.00 74.69 207 ALA A N 1
ATOM 1584 C CA . ALA A 1 207 ? 10.596 1.271 18.083 1.00 74.69 207 ALA A CA 1
ATOM 1585 C C . ALA A 1 207 ? 10.766 1.601 16.586 1.00 74.69 207 ALA A C 1
ATOM 1587 O O . ALA A 1 207 ? 11.586 0.949 15.935 1.00 74.69 207 ALA A O 1
ATOM 1588 N N . PRO A 1 208 ? 10.034 2.593 16.040 1.00 80.62 208 PRO A N 1
ATOM 1589 C CA . PRO A 1 208 ? 10.157 2.958 14.637 1.00 80.62 208 PRO A CA 1
ATOM 1590 C C . PRO A 1 208 ? 11.585 3.362 14.292 1.00 80.62 208 PRO A C 1
ATOM 1592 O O . PRO A 1 208 ? 12.225 4.134 15.014 1.00 80.62 208 PRO A O 1
ATOM 1595 N N . LYS A 1 209 ? 12.059 2.885 13.149 1.00 85.44 209 LYS A N 1
ATOM 1596 C CA . LYS A 1 209 ? 13.335 3.282 12.580 1.00 85.44 209 LYS A CA 1
ATOM 1597 C C . LYS A 1 209 ? 13.154 4.572 11.802 1.00 85.44 209 LYS A C 1
ATOM 1599 O O . LYS A 1 209 ? 12.408 4.613 10.834 1.00 85.44 209 LYS A O 1
ATOM 1604 N N . ILE A 1 210 ? 13.827 5.634 12.222 1.00 86.88 210 ILE A N 1
ATOM 1605 C CA . ILE A 1 210 ? 13.709 6.940 11.569 1.00 86.88 210 ILE A CA 1
ATOM 1606 C C . ILE A 1 210 ? 14.648 6.992 10.363 1.00 86.88 210 ILE A C 1
ATOM 1608 O O . ILE A 1 210 ? 15.843 6.726 10.493 1.00 86.88 210 ILE A O 1
ATOM 1612 N N . PHE A 1 211 ? 14.113 7.382 9.208 1.00 87.62 211 PHE A N 1
ATOM 1613 C CA . PHE A 1 211 ? 14.892 7.687 8.016 1.00 87.62 211 PHE A CA 1
ATOM 1614 C C . PHE A 1 211 ? 15.240 9.173 7.971 1.00 87.62 211 PHE A C 1
ATOM 1616 O O . PHE A 1 211 ? 14.366 10.042 8.042 1.00 87.62 211 PHE A O 1
ATOM 1623 N N . ASP A 1 212 ? 16.528 9.475 7.809 1.00 85.44 212 ASP A N 1
ATOM 1624 C CA . ASP A 1 212 ? 16.983 10.842 7.573 1.00 85.44 212 ASP A CA 1
ATOM 1625 C C . ASP A 1 212 ? 16.934 11.178 6.077 1.00 85.44 212 ASP A C 1
ATOM 1627 O O . ASP A 1 212 ? 17.880 10.953 5.322 1.00 85.44 212 ASP A O 1
ATOM 1631 N N . PHE A 1 213 ? 15.812 11.755 5.649 1.00 87.75 213 PHE A N 1
ATOM 1632 C CA . PHE A 1 213 ? 15.628 12.270 4.291 1.00 87.75 213 PHE A CA 1
ATOM 1633 C C . PHE A 1 213 ? 15.854 13.781 4.185 1.00 87.75 213 PHE A C 1
ATOM 1635 O O . PHE A 1 213 ? 15.339 14.420 3.263 1.00 87.75 213 PHE A O 1
ATOM 1642 N N . THR A 1 214 ? 16.624 14.386 5.095 1.00 85.12 214 THR A N 1
ATOM 1643 C CA . THR A 1 214 ? 16.893 15.836 5.072 1.00 85.12 214 THR A CA 1
ATOM 1644 C C . THR A 1 214 ? 17.493 16.282 3.735 1.00 85.12 214 THR A C 1
ATOM 1646 O O . THR A 1 214 ? 17.091 17.299 3.175 1.00 85.12 214 THR A O 1
ATOM 1649 N N . THR A 1 215 ? 18.404 15.491 3.162 1.00 83.81 215 THR A N 1
ATOM 1650 C CA . THR A 1 215 ? 19.024 15.792 1.861 1.00 83.81 215 THR A CA 1
ATOM 1651 C C . THR A 1 215 ? 18.032 15.691 0.698 1.00 83.81 215 THR A C 1
ATOM 1653 O O . THR A 1 215 ? 18.039 16.548 -0.181 1.00 83.81 215 THR A O 1
ATOM 1656 N N . LEU A 1 216 ? 17.145 14.690 0.709 1.00 85.31 216 LEU A N 1
ATOM 1657 C CA . LEU A 1 216 ? 16.135 14.469 -0.336 1.00 85.31 216 LEU A CA 1
ATOM 1658 C C . LEU A 1 216 ? 15.018 15.518 -0.287 1.00 85.31 216 LEU A C 1
ATOM 1660 O O . LEU A 1 216 ? 14.555 16.012 -1.313 1.00 85.31 216 LEU A O 1
ATOM 1664 N N . THR A 1 217 ? 14.604 15.900 0.918 1.00 85.25 217 THR A N 1
ATOM 1665 C CA . THR A 1 217 ? 13.556 16.908 1.128 1.00 85.25 217 THR A CA 1
ATOM 1666 C C . THR A 1 217 ? 14.051 18.343 0.929 1.00 85.25 217 THR A C 1
ATOM 1668 O O . THR A 1 217 ? 13.242 19.242 0.693 1.00 85.25 217 THR A O 1
ATOM 1671 N N . ALA A 1 218 ? 15.371 18.571 0.959 1.00 84.69 218 ALA A N 1
ATOM 1672 C CA . ALA A 1 218 ? 15.971 19.848 0.575 1.00 84.69 218 ALA A CA 1
ATOM 1673 C C . ALA A 1 218 ? 15.857 20.120 -0.935 1.00 84.69 218 ALA A C 1
ATOM 1675 O O . ALA A 1 218 ? 15.712 21.273 -1.338 1.00 84.69 218 ALA A O 1
ATOM 1676 N N . ILE A 1 219 ? 15.899 19.068 -1.757 1.00 83.00 219 ILE A N 1
ATOM 1677 C CA . ILE A 1 219 ? 15.846 19.165 -3.224 1.00 83.00 219 ILE A CA 1
ATOM 1678 C C . ILE A 1 219 ? 14.430 18.971 -3.786 1.00 83.00 219 ILE A C 1
ATOM 1680 O O . ILE A 1 219 ? 14.133 19.437 -4.882 1.00 83.00 219 ILE A O 1
ATOM 1684 N N . GLY A 1 220 ? 13.510 18.347 -3.045 1.00 87.69 220 GLY A N 1
ATOM 1685 C CA . GLY A 1 220 ? 12.170 18.087 -3.564 1.00 87.69 220 GLY A CA 1
ATOM 1686 C C . GLY A 1 220 ? 11.133 17.654 -2.534 1.00 87.69 220 GLY A C 1
ATOM 1687 O O . GLY A 1 220 ? 11.297 17.796 -1.324 1.00 87.69 220 GLY A O 1
ATOM 1688 N N . ILE A 1 221 ? 10.010 17.152 -3.041 1.00 89.06 221 ILE A N 1
ATOM 1689 C CA . ILE A 1 221 ? 8.929 16.545 -2.260 1.00 89.06 221 ILE A CA 1
ATOM 1690 C C . ILE A 1 221 ? 8.939 15.054 -2.541 1.00 89.06 221 ILE A C 1
ATOM 1692 O O . ILE A 1 221 ? 8.824 14.665 -3.699 1.00 89.06 221 ILE A O 1
ATOM 1696 N N . ILE A 1 222 ? 9.018 14.235 -1.495 1.00 91.19 222 ILE A N 1
ATOM 1697 C CA . ILE A 1 222 ? 8.818 12.792 -1.628 1.00 91.19 222 ILE A CA 1
ATOM 1698 C C . ILE A 1 222 ? 7.350 12.559 -1.982 1.00 91.19 222 ILE A C 1
ATOM 1700 O O . ILE A 1 222 ? 6.447 12.906 -1.218 1.00 91.19 222 ILE A O 1
ATOM 1704 N N . THR A 1 223 ? 7.106 12.044 -3.181 1.00 88.69 223 THR A N 1
ATOM 1705 C CA . THR A 1 223 ? 5.757 11.774 -3.681 1.00 88.69 223 THR A CA 1
ATOM 1706 C C . THR A 1 223 ? 5.342 10.345 -3.400 1.00 88.69 223 THR A C 1
ATOM 1708 O O . THR A 1 223 ? 4.170 10.133 -3.082 1.00 88.69 223 THR A O 1
ATOM 1711 N N . ASP A 1 224 ? 6.296 9.414 -3.451 1.00 89.56 224 ASP A N 1
ATOM 1712 C CA . ASP A 1 224 ? 6.061 7.992 -3.234 1.00 89.56 224 ASP A CA 1
ATOM 1713 C C . ASP A 1 224 ? 7.314 7.267 -2.711 1.00 89.56 224 ASP A C 1
ATOM 1715 O O . ASP A 1 224 ? 8.434 7.772 -2.851 1.00 89.56 224 ASP A O 1
ATOM 1719 N N . ILE A 1 225 ? 7.120 6.101 -2.092 1.00 91.44 225 ILE A N 1
ATOM 1720 C CA . ILE A 1 225 ? 8.187 5.204 -1.635 1.00 91.44 225 ILE A CA 1
ATOM 1721 C C . ILE A 1 225 ? 7.762 3.776 -1.965 1.00 91.44 225 ILE A C 1
ATOM 1723 O O . ILE A 1 225 ? 6.799 3.275 -1.392 1.00 91.44 225 ILE A O 1
ATOM 1727 N N . GLN A 1 226 ? 8.499 3.122 -2.860 1.00 89.25 226 GLN A N 1
ATOM 1728 C CA . GLN A 1 226 ? 8.172 1.783 -3.349 1.00 89.25 226 GLN A CA 1
ATOM 1729 C C . GLN A 1 226 ? 9.207 0.758 -2.874 1.00 89.25 226 GLN A C 1
ATOM 1731 O O . GLN A 1 226 ? 10.405 1.060 -2.882 1.00 89.25 226 GLN A O 1
ATOM 1736 N N . PRO A 1 227 ? 8.788 -0.445 -2.457 1.00 86.75 227 PRO A N 1
ATOM 1737 C CA . PRO A 1 227 ? 9.690 -1.456 -1.938 1.00 86.75 227 PRO A CA 1
ATOM 1738 C C . PRO A 1 227 ? 10.443 -2.132 -3.085 1.00 86.75 227 PRO A C 1
ATOM 1740 O O . PRO A 1 227 ? 9.889 -2.396 -4.154 1.00 86.75 227 PRO A O 1
ATOM 1743 N N . LEU A 1 228 ? 11.714 -2.445 -2.850 1.00 84.50 228 LEU A N 1
ATOM 1744 C CA . LEU A 1 228 ? 12.505 -3.301 -3.729 1.00 84.50 228 LEU A CA 1
ATOM 1745 C C . LEU A 1 228 ? 12.401 -4.755 -3.241 1.00 84.50 228 LEU A C 1
ATOM 1747 O O . LEU A 1 228 ? 12.382 -5.030 -2.042 1.00 84.50 228 LEU A O 1
ATOM 1751 N N . ASN A 1 229 ? 12.349 -5.712 -4.168 1.00 77.62 229 ASN A N 1
ATOM 1752 C CA . ASN A 1 229 ? 12.074 -7.127 -3.864 1.00 77.62 229 ASN A CA 1
ATOM 1753 C C . ASN A 1 229 ? 13.237 -7.836 -3.140 1.00 77.62 229 ASN A C 1
ATOM 1755 O O . ASN A 1 229 ? 1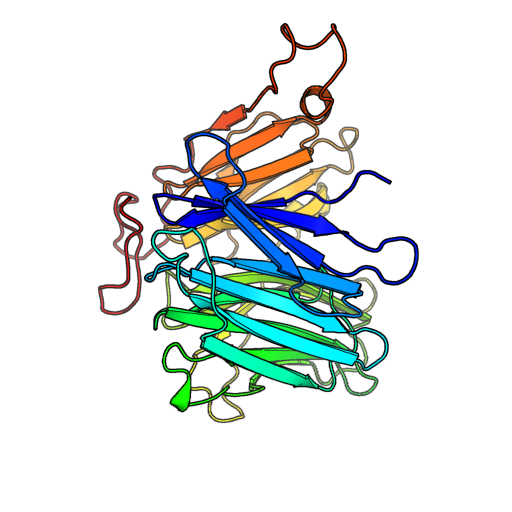3.072 -8.955 -2.664 1.00 77.62 229 ASN A O 1
ATOM 1759 N N . PHE A 1 230 ? 14.410 -7.204 -3.056 1.00 76.62 230 PHE A N 1
ATOM 1760 C CA . PHE A 1 230 ? 15.603 -7.734 -2.379 1.00 76.62 230 PHE A CA 1
ATOM 1761 C C . PHE A 1 230 ? 16.072 -6.784 -1.267 1.00 76.62 230 PHE A C 1
ATOM 1763 O O . PHE A 1 230 ? 17.269 -6.626 -1.019 1.00 76.62 230 PHE A O 1
ATOM 1770 N N . GLY A 1 231 ? 15.103 -6.136 -0.619 1.00 79.38 231 GLY A N 1
ATOM 1771 C CA . GLY A 1 231 ? 15.322 -5.124 0.401 1.00 79.38 231 GLY A CA 1
ATOM 1772 C C . GLY A 1 231 ? 15.616 -3.744 -0.181 1.00 79.38 231 GLY A C 1
ATOM 1773 O O . GLY A 1 231 ? 15.997 -3.593 -1.341 1.00 79.38 231 GLY A O 1
ATOM 1774 N N . GLY A 1 232 ? 15.441 -2.731 0.659 1.00 86.06 232 GLY A N 1
ATOM 1775 C CA . GLY A 1 232 ? 15.544 -1.318 0.331 1.00 86.06 232 GLY A CA 1
ATOM 1776 C C . GLY A 1 232 ? 14.275 -0.768 -0.310 1.00 86.06 232 GLY A C 1
ATOM 1777 O O . GLY A 1 232 ? 13.263 -1.455 -0.464 1.00 86.06 232 GLY A O 1
ATOM 1778 N N . TYR A 1 233 ? 14.350 0.500 -0.695 1.00 90.12 233 TYR A N 1
ATOM 1779 C CA . TYR A 1 233 ? 13.235 1.225 -1.294 1.00 90.12 233 TYR A CA 1
ATOM 1780 C C . TYR A 1 233 ? 13.712 2.123 -2.425 1.00 90.12 233 TYR A C 1
ATOM 1782 O O . TYR A 1 233 ? 14.840 2.612 -2.413 1.00 90.12 233 TYR A O 1
ATOM 1790 N N . VAL A 1 234 ? 12.817 2.417 -3.361 1.00 92.88 234 VAL A N 1
ATOM 1791 C CA . VAL A 1 234 ? 12.948 3.562 -4.259 1.00 92.88 234 VAL A CA 1
ATOM 1792 C C . VAL A 1 234 ? 12.125 4.705 -3.690 1.00 92.88 234 VAL A C 1
ATOM 1794 O O . VAL A 1 234 ? 10.904 4.614 -3.586 1.00 92.88 234 VAL A O 1
ATOM 1797 N N . VAL A 1 235 ? 12.800 5.792 -3.327 1.00 93.94 235 VAL A N 1
ATOM 1798 C CA . VAL A 1 235 ? 12.163 7.043 -2.909 1.00 93.94 235 VAL A CA 1
ATOM 1799 C C . VAL A 1 235 ? 11.993 7.923 -4.136 1.00 93.94 235 VAL A C 1
ATOM 1801 O O . VAL A 1 235 ? 12.982 8.315 -4.758 1.00 93.94 235 VAL A O 1
ATOM 1804 N N . ILE A 1 236 ? 10.747 8.245 -4.467 1.00 91.81 236 ILE A N 1
ATOM 1805 C CA . ILE A 1 236 ? 10.383 9.034 -5.644 1.00 91.81 236 ILE A CA 1
ATOM 1806 C C . ILE A 1 236 ? 10.159 10.475 -5.218 1.00 91.81 236 ILE A C 1
ATOM 1808 O O . ILE A 1 236 ? 9.393 10.767 -4.295 1.00 91.81 236 ILE A O 1
ATOM 1812 N N . ILE A 1 237 ? 10.859 11.384 -5.885 1.00 91.56 237 ILE A N 1
ATOM 1813 C CA . ILE A 1 237 ? 10.974 12.779 -5.488 1.00 91.56 237 ILE A CA 1
ATOM 1814 C C . ILE A 1 237 ? 10.580 13.654 -6.666 1.00 91.56 237 ILE A C 1
ATOM 1816 O O . ILE A 1 237 ? 11.099 13.519 -7.772 1.00 91.56 237 ILE A O 1
ATOM 1820 N N . ARG A 1 238 ? 9.684 14.602 -6.405 1.00 89.25 238 ARG A N 1
ATOM 1821 C CA . ARG A 1 238 ? 9.395 15.705 -7.314 1.00 89.25 238 ARG A CA 1
ATOM 1822 C C . ARG A 1 238 ? 10.248 16.908 -6.939 1.00 89.25 238 ARG A C 1
ATOM 1824 O O . ARG A 1 238 ? 10.076 17.472 -5.854 1.00 89.25 238 ARG A O 1
ATOM 1831 N N . ASP A 1 239 ? 11.141 17.301 -7.835 1.00 85.94 239 ASP A N 1
ATOM 1832 C CA . ASP A 1 239 ? 12.002 18.466 -7.668 1.00 85.94 239 ASP A CA 1
ATOM 1833 C C . ASP A 1 239 ? 11.160 19.747 -7.548 1.00 85.94 239 ASP A C 1
ATOM 1835 O O . ASP A 1 239 ? 10.212 19.974 -8.304 1.00 85.94 239 ASP A O 1
ATOM 1839 N N . ARG A 1 240 ? 11.505 20.601 -6.581 1.00 77.06 240 ARG A N 1
ATOM 1840 C CA . ARG A 1 240 ? 10.880 21.925 -6.402 1.00 77.06 240 ARG A CA 1
ATOM 1841 C C . ARG A 1 240 ? 11.537 23.011 -7.259 1.00 77.06 240 ARG A C 1
ATOM 1843 O O . ARG A 1 240 ? 10.948 24.070 -7.452 1.00 77.0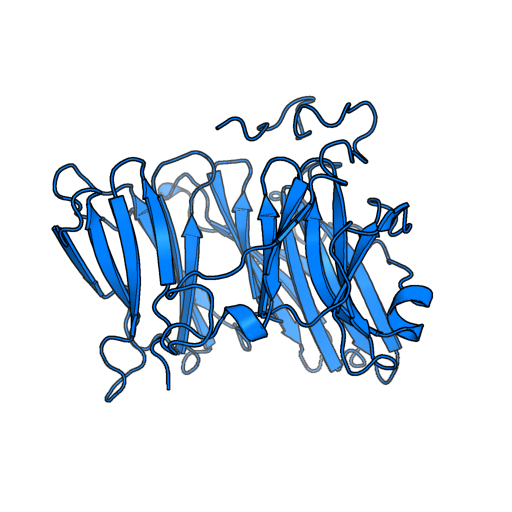6 240 ARG A O 1
ATOM 1850 N N . THR A 1 241 ? 12.756 22.769 -7.722 1.00 72.19 241 THR A N 1
ATOM 1851 C CA . THR A 1 241 ? 13.667 23.738 -8.338 1.00 72.19 241 THR A CA 1
ATOM 1852 C C . THR A 1 241 ? 13.764 23.591 -9.860 1.00 72.19 241 THR A C 1
ATOM 1854 O O . THR A 1 241 ? 13.852 24.603 -10.554 1.00 72.19 241 THR A O 1
ATOM 1857 N N . SER A 1 242 ? 13.667 22.369 -10.399 1.00 63.22 242 SER A N 1
ATOM 1858 C CA . SER A 1 242 ? 13.780 22.077 -11.840 1.00 63.22 242 SER A CA 1
ATOM 1859 C C . SER A 1 242 ? 12.425 21.812 -12.511 1.00 63.22 242 SER A C 1
ATOM 1861 O O . SER A 1 242 ? 12.093 20.708 -12.936 1.00 63.22 242 SER A O 1
ATOM 1863 N N . ASN A 1 243 ? 11.594 22.852 -12.610 1.00 67.19 243 ASN A N 1
ATOM 1864 C CA . ASN A 1 243 ? 10.281 22.822 -13.276 1.00 67.19 243 ASN A CA 1
ATOM 1865 C C . ASN A 1 243 ? 9.281 21.757 -12.784 1.00 67.19 243 ASN A C 1
ATOM 1867 O O . ASN A 1 243 ? 8.185 21.740 -13.323 1.00 67.19 243 ASN A O 1
ATOM 1871 N N . GLY A 1 244 ? 9.582 20.934 -11.771 1.00 73.88 244 GLY A N 1
ATOM 1872 C CA . GLY A 1 244 ? 8.724 19.839 -11.302 1.00 73.88 244 GLY A CA 1
ATOM 1873 C C . GLY A 1 244 ? 9.122 18.441 -11.790 1.00 73.88 244 GLY A C 1
ATOM 1874 O O . GLY A 1 244 ? 8.303 17.528 -11.672 1.00 73.88 244 GLY A O 1
ATOM 1875 N N . ASN A 1 245 ? 10.334 18.261 -12.330 1.00 85.75 245 ASN A N 1
ATOM 1876 C CA . ASN A 1 245 ? 10.835 16.952 -12.754 1.00 85.75 245 ASN A CA 1
ATOM 1877 C C . ASN A 1 245 ? 10.782 15.916 -11.621 1.00 85.75 245 ASN A C 1
ATOM 1879 O O . ASN A 1 245 ? 10.927 16.243 -10.442 1.00 85.75 245 ASN A O 1
ATOM 1883 N N . VAL A 1 246 ? 10.583 14.652 -11.991 1.00 87.19 246 VAL A N 1
ATOM 1884 C CA . VAL A 1 246 ? 10.568 13.521 -11.065 1.00 87.19 246 VAL A CA 1
ATOM 1885 C C . VAL A 1 246 ? 11.840 12.700 -11.249 1.00 87.19 246 VAL A C 1
ATOM 1887 O O . VAL A 1 246 ? 12.233 12.384 -12.375 1.00 87.19 246 VAL A O 1
ATOM 1890 N N . PHE A 1 247 ? 12.463 12.347 -10.131 1.00 89.06 247 PHE A N 1
ATOM 1891 C CA . PHE A 1 247 ? 13.611 11.451 -10.057 1.00 89.06 247 PHE A CA 1
ATOM 1892 C C . PHE A 1 247 ? 13.459 10.509 -8.860 1.00 89.06 247 PHE A C 1
ATOM 1894 O O . PHE A 1 247 ? 12.671 10.766 -7.950 1.00 89.06 247 PHE A O 1
ATOM 1901 N N . GLY A 1 248 ? 14.219 9.419 -8.851 1.00 91.56 248 GLY A N 1
ATOM 1902 C CA . GLY A 1 248 ? 14.178 8.424 -7.787 1.00 91.56 248 GLY A CA 1
ATOM 1903 C C . GLY A 1 248 ? 15.562 8.098 -7.255 1.00 91.56 248 GLY A C 1
ATOM 1904 O O . GLY A 1 248 ? 16.552 8.109 -7.991 1.00 91.56 248 GLY A O 1
ATOM 1905 N N . LYS A 1 249 ? 15.621 7.805 -5.958 1.00 93.12 249 LYS A N 1
ATOM 1906 C CA . LYS A 1 249 ? 16.832 7.366 -5.259 1.00 93.12 249 LYS A CA 1
ATOM 1907 C C . LYS A 1 249 ? 16.570 6.006 -4.629 1.00 93.12 249 LYS A C 1
ATOM 1909 O O . LYS A 1 249 ? 15.594 5.859 -3.894 1.00 93.12 249 LYS A O 1
ATOM 1914 N N . ALA A 1 250 ? 17.443 5.042 -4.892 1.00 92.69 250 ALA A N 1
ATOM 1915 C CA . ALA A 1 250 ? 17.449 3.783 -4.169 1.00 92.69 250 ALA A CA 1
ATOM 1916 C C . ALA A 1 250 ? 18.102 3.998 -2.799 1.00 92.69 250 ALA A C 1
ATOM 1918 O O . ALA A 1 250 ? 19.216 4.528 -2.695 1.00 92.69 250 ALA A O 1
ATOM 1919 N N . ILE A 1 251 ? 17.396 3.600 -1.749 1.00 90.50 251 ILE A N 1
ATOM 1920 C CA . ILE A 1 251 ? 17.879 3.622 -0.373 1.00 90.50 251 ILE A CA 1
ATOM 1921 C C . ILE A 1 251 ? 17.985 2.200 0.162 1.00 90.50 251 ILE A C 1
ATOM 1923 O O . ILE A 1 251 ? 17.194 1.325 -0.195 1.00 90.50 251 ILE A O 1
ATOM 1927 N N . ASP A 1 252 ? 18.955 1.977 1.040 1.00 86.81 252 ASP A N 1
ATOM 1928 C CA . ASP A 1 252 ? 19.010 0.748 1.815 1.00 86.81 252 ASP A CA 1
ATOM 1929 C C . ASP A 1 252 ? 17.994 0.750 2.965 1.00 86.81 252 ASP A C 1
ATOM 1931 O O . ASP A 1 252 ? 17.309 1.739 3.241 1.00 86.81 252 ASP A O 1
ATOM 1935 N N . ASN A 1 253 ? 17.932 -0.369 3.683 1.00 79.19 253 ASN A N 1
ATOM 1936 C CA . ASN A 1 253 ? 17.034 -0.529 4.825 1.00 79.19 253 ASN A CA 1
ATOM 1937 C C . ASN A 1 253 ? 17.366 0.443 5.959 1.00 79.19 253 ASN A C 1
ATOM 1939 O O . ASN A 1 253 ? 16.546 0.656 6.840 1.00 79.19 253 ASN A O 1
ATOM 1943 N N . ASN A 1 254 ? 18.570 1.022 5.990 1.00 81.44 254 ASN A N 1
ATOM 1944 C CA . ASN A 1 254 ? 18.987 2.027 6.966 1.00 81.44 254 ASN A CA 1
ATOM 1945 C C . ASN A 1 254 ? 18.621 3.457 6.552 1.00 81.44 254 ASN A C 1
ATOM 1947 O O . ASN A 1 254 ? 18.949 4.394 7.278 1.00 81.44 254 ASN A O 1
ATOM 1951 N N . GLY A 1 255 ? 17.937 3.632 5.419 1.00 82.94 255 GLY A N 1
ATOM 1952 C CA . GLY A 1 255 ? 17.614 4.940 4.863 1.00 82.94 255 GLY A CA 1
ATOM 1953 C C . GLY A 1 255 ? 18.804 5.616 4.183 1.00 82.94 255 GLY A C 1
ATOM 1954 O O . GLY A 1 255 ? 18.724 6.798 3.847 1.00 82.94 255 GLY A O 1
ATOM 1955 N N . ARG A 1 256 ? 19.921 4.905 3.972 1.00 88.06 256 ARG A N 1
ATOM 1956 C CA . ARG A 1 256 ? 21.090 5.452 3.283 1.00 88.06 256 ARG A CA 1
ATOM 1957 C C . ARG A 1 256 ? 20.858 5.402 1.780 1.00 88.06 256 ARG A C 1
ATOM 1959 O O . ARG A 1 256 ? 20.585 4.346 1.225 1.00 88.06 256 ARG A O 1
ATOM 1966 N N . ILE A 1 257 ? 21.059 6.535 1.116 1.00 90.00 257 ILE A N 1
ATOM 1967 C CA . ILE A 1 257 ? 21.050 6.622 -0.347 1.00 90.00 257 ILE A CA 1
ATOM 1968 C C . ILE A 1 257 ? 22.239 5.836 -0.903 1.00 90.00 257 ILE A C 1
ATOM 1970 O O . ILE A 1 257 ? 23.388 6.106 -0.538 1.00 90.00 257 ILE A O 1
ATOM 1974 N N . ILE A 1 258 ? 21.951 4.882 -1.782 1.00 90.38 258 ILE A N 1
ATOM 1975 C CA . ILE A 1 258 ? 22.954 4.027 -2.418 1.00 90.38 258 ILE A CA 1
ATOM 1976 C C . ILE A 1 258 ? 23.215 4.495 -3.844 1.00 90.38 258 ILE A C 1
ATOM 1978 O O . ILE A 1 258 ? 24.365 4.740 -4.204 1.00 90.38 258 ILE A O 1
ATOM 1982 N N . GLU A 1 259 ? 22.156 4.669 -4.633 1.00 90.50 259 GLU A N 1
ATOM 1983 C CA . GLU A 1 259 ? 22.265 5.014 -6.048 1.00 90.50 259 GLU A CA 1
ATOM 1984 C C . GLU A 1 259 ? 20.992 5.674 -6.598 1.00 90.50 259 GLU A C 1
ATOM 1986 O O . GLU A 1 259 ? 19.969 5.790 -5.919 1.00 90.50 259 GLU A O 1
ATOM 1991 N N . ASP A 1 260 ? 21.076 6.135 -7.843 1.00 91.62 260 ASP A N 1
ATOM 1992 C CA . ASP A 1 260 ? 19.943 6.662 -8.599 1.00 91.62 260 ASP A CA 1
ATOM 1993 C C . ASP A 1 260 ? 19.092 5.532 -9.170 1.00 91.62 260 ASP A C 1
ATOM 1995 O O . ASP A 1 260 ? 19.612 4.491 -9.552 1.00 91.62 260 ASP A O 1
ATOM 1999 N N . TRP A 1 261 ? 17.788 5.759 -9.323 1.00 91.06 261 TRP A N 1
ATOM 2000 C CA . TRP A 1 261 ? 16.887 4.762 -9.913 1.00 91.06 261 TRP A CA 1
ATOM 2001 C C . TRP A 1 261 ? 17.156 4.451 -11.396 1.00 91.06 261 TRP A C 1
ATOM 2003 O O . TRP A 1 261 ? 16.591 3.499 -11.912 1.00 91.06 261 TRP A O 1
ATOM 2013 N N . GLY A 1 262 ? 17.977 5.253 -12.087 1.00 88.62 262 GLY A N 1
ATOM 2014 C CA . GLY A 1 262 ? 18.377 5.050 -13.482 1.00 88.62 262 GLY A CA 1
ATOM 2015 C C . GLY A 1 262 ? 17.420 5.546 -14.573 1.00 88.62 262 GLY A C 1
ATOM 2016 O O . GLY A 1 262 ? 17.750 5.421 -15.750 1.00 88.62 262 GLY A O 1
ATOM 2017 N N . LEU A 1 263 ? 16.254 6.116 -14.242 1.00 88.12 263 LEU A N 1
ATOM 2018 C CA . LEU A 1 263 ? 15.387 6.769 -15.234 1.00 88.12 263 LEU A CA 1
ATOM 2019 C C . LEU A 1 263 ? 15.753 8.247 -15.413 1.00 88.12 263 LEU A C 1
ATOM 2021 O O . LEU A 1 263 ? 16.115 8.936 -14.457 1.00 88.12 263 LEU A O 1
ATOM 2025 N N . THR A 1 264 ? 15.594 8.754 -16.637 1.00 84.94 264 THR A N 1
ATOM 2026 C CA . THR A 1 264 ? 15.811 10.171 -16.970 1.00 84.94 264 THR A CA 1
ATOM 2027 C C . THR A 1 264 ? 14.874 11.087 -16.187 1.00 84.94 264 THR A C 1
ATOM 2029 O O . THR A 1 264 ? 13.707 10.754 -15.989 1.00 84.94 264 THR A O 1
ATOM 2032 N N . GLU A 1 265 ? 15.336 12.268 -15.790 1.00 79.00 265 GLU A N 1
ATOM 2033 C CA . GLU A 1 265 ? 14.498 13.232 -15.070 1.00 79.00 265 GLU A CA 1
ATOM 2034 C C . GLU A 1 265 ? 13.440 13.848 -15.993 1.00 79.00 265 GLU A C 1
ATOM 2036 O O . GLU A 1 265 ? 13.759 14.541 -16.959 1.00 79.00 265 GLU A O 1
ATOM 2041 N N . GLN A 1 266 ? 12.168 13.589 -15.700 1.00 81.06 266 GLN A N 1
ATOM 2042 C CA . GLN A 1 266 ? 11.023 14.168 -16.406 1.00 81.06 266 GLN A CA 1
ATOM 2043 C C . GLN A 1 266 ? 9.752 13.983 -15.576 1.00 81.06 266 GLN A C 1
ATOM 2045 O O . GLN A 1 266 ? 9.776 13.417 -14.487 1.00 81.06 266 GLN A O 1
ATOM 2050 N N . PHE A 1 267 ? 8.618 14.442 -16.090 1.00 79.50 267 PHE A N 1
ATOM 2051 C CA . PHE A 1 267 ? 7.326 14.185 -15.469 1.00 79.50 267 PHE A CA 1
ATOM 2052 C C . PHE A 1 267 ? 6.826 12.779 -15.785 1.00 79.50 267 PHE A C 1
ATOM 2054 O O . PHE A 1 267 ? 6.534 12.474 -16.942 1.00 79.50 267 PHE A O 1
ATOM 2061 N N . TYR A 1 268 ? 6.647 11.962 -14.752 1.00 77.69 268 TYR A N 1
ATOM 2062 C CA . TYR A 1 268 ? 5.990 10.660 -14.843 1.00 77.69 268 TYR A CA 1
ATOM 2063 C C . TYR A 1 268 ? 4.547 10.748 -14.334 1.00 77.69 268 TYR A C 1
ATOM 2065 O O . TYR A 1 268 ? 4.255 11.468 -13.379 1.00 77.69 268 TYR A O 1
ATOM 2073 N N . THR A 1 269 ? 3.628 10.065 -15.023 1.00 73.00 269 THR A N 1
ATOM 2074 C CA . THR A 1 269 ? 2.232 9.887 -14.570 1.00 73.00 269 THR A CA 1
ATOM 2075 C C . THR A 1 269 ? 2.070 8.606 -13.761 1.00 73.00 269 THR A C 1
ATOM 2077 O O . THR A 1 269 ? 1.262 8.574 -12.841 1.00 73.00 269 THR A O 1
ATOM 2080 N N . TYR A 1 270 ? 2.837 7.575 -14.114 1.00 76.38 270 TYR A N 1
ATOM 2081 C CA . TYR A 1 270 ? 2.843 6.279 -13.450 1.00 76.38 270 TYR A CA 1
ATOM 2082 C C . TYR A 1 270 ? 4.269 5.767 -13.361 1.00 76.38 270 TYR A C 1
ATOM 2084 O O . TYR A 1 270 ? 5.042 5.956 -14.303 1.00 76.38 270 TYR A O 1
ATOM 2092 N N . ASP A 1 271 ? 4.567 5.072 -12.277 1.00 82.88 271 ASP A N 1
ATOM 2093 C CA . ASP A 1 271 ? 5.811 4.360 -12.047 1.00 82.88 271 ASP A CA 1
ATOM 2094 C C . ASP A 1 271 ? 5.543 3.163 -11.125 1.00 82.88 271 ASP A C 1
ATOM 2096 O O . ASP A 1 271 ? 4.563 3.157 -10.377 1.00 82.88 271 ASP A O 1
ATOM 2100 N N . PHE A 1 272 ? 6.335 2.103 -11.273 1.00 81.50 272 PHE A N 1
ATOM 2101 C CA . PHE A 1 272 ? 6.246 0.902 -10.444 1.00 81.50 272 PHE A CA 1
ATOM 2102 C C . PHE A 1 272 ? 7.530 0.065 -10.519 1.00 81.50 272 PHE A C 1
ATOM 2104 O O . PHE A 1 272 ? 8.269 0.094 -11.511 1.00 81.50 272 PHE A O 1
ATOM 2111 N N . VAL A 1 273 ? 7.759 -0.732 -9.474 1.00 82.38 273 VAL A N 1
ATOM 2112 C CA . VAL A 1 273 ? 8.862 -1.697 -9.365 1.00 82.38 273 VAL A CA 1
ATOM 2113 C C . VAL A 1 273 ? 8.396 -3.089 -9.815 1.00 82.38 273 VAL A C 1
ATOM 2115 O O . VAL A 1 273 ? 7.461 -3.666 -9.259 1.00 82.38 273 VAL A O 1
ATOM 2118 N N . LEU A 1 274 ? 9.072 -3.670 -10.807 1.00 79.94 274 LEU A N 1
ATOM 2119 C CA . LEU A 1 274 ? 8.860 -5.058 -11.234 1.00 79.94 274 LEU A CA 1
ATOM 2120 C C . LEU A 1 274 ? 9.511 -6.075 -10.272 1.00 79.94 274 LEU A C 1
ATOM 2122 O O . LEU A 1 274 ? 10.423 -5.713 -9.535 1.00 79.94 274 LEU A O 1
ATOM 2126 N N . PRO A 1 275 ? 9.098 -7.366 -10.286 1.00 78.12 275 PRO A N 1
ATOM 2127 C CA . PRO A 1 275 ? 9.674 -8.449 -9.465 1.00 78.12 275 PRO A CA 1
ATOM 2128 C C . PRO A 1 275 ? 11.207 -8.514 -9.381 1.00 78.12 275 PRO A C 1
ATOM 2130 O O . PRO A 1 275 ? 11.765 -8.910 -8.365 1.00 78.12 275 PRO A O 1
ATOM 2133 N N . ASN A 1 276 ? 11.880 -8.163 -10.470 1.00 76.00 276 ASN A N 1
ATOM 2134 C CA . ASN A 1 276 ? 13.329 -8.193 -10.618 1.00 76.00 276 ASN A CA 1
ATOM 2135 C C . ASN A 1 276 ? 13.978 -6.831 -10.315 1.00 76.00 276 ASN A C 1
ATOM 2137 O O . ASN A 1 276 ? 15.102 -6.610 -10.738 1.00 76.00 276 ASN A O 1
ATOM 2141 N N . ASN A 1 277 ? 13.268 -5.905 -9.662 1.00 83.00 277 ASN A N 1
ATOM 2142 C CA . ASN A 1 277 ? 13.669 -4.513 -9.425 1.00 83.00 277 ASN A CA 1
ATOM 2143 C C . ASN A 1 277 ? 13.840 -3.636 -10.678 1.00 83.00 277 ASN A C 1
ATOM 2145 O O . ASN A 1 277 ? 14.336 -2.515 -10.570 1.00 83.00 277 ASN A O 1
ATOM 2149 N N . THR A 1 278 ? 13.407 -4.076 -11.864 1.00 84.19 278 THR A N 1
ATOM 2150 C CA . THR A 1 278 ? 13.302 -3.161 -13.009 1.00 84.19 278 THR A CA 1
ATOM 2151 C C . THR A 1 278 ? 12.280 -2.072 -12.685 1.00 84.19 278 THR A C 1
ATOM 2153 O O . THR A 1 278 ? 11.134 -2.369 -12.343 1.00 84.19 278 THR A O 1
ATOM 2156 N N . ILE A 1 279 ? 12.686 -0.811 -12.809 1.00 88.44 279 ILE A N 1
ATOM 2157 C CA . ILE A 1 279 ? 11.783 0.328 -12.639 1.00 88.44 279 ILE A CA 1
ATOM 2158 C C . ILE A 1 279 ? 11.152 0.624 -13.986 1.00 88.44 279 ILE A C 1
ATOM 2160 O O . ILE A 1 279 ? 11.861 0.740 -14.987 1.00 88.44 279 ILE A O 1
ATOM 2164 N N . VAL A 1 280 ? 9.830 0.744 -14.010 1.00 83.50 280 VAL A N 1
ATOM 2165 C CA . VAL A 1 280 ? 9.056 1.100 -15.200 1.00 83.50 280 VAL A CA 1
ATOM 2166 C C . VAL A 1 280 ? 8.307 2.389 -14.915 1.00 83.50 280 VAL A C 1
ATOM 2168 O O . VAL A 1 280 ? 7.755 2.545 -13.831 1.00 83.50 280 VAL A O 1
ATOM 2171 N N . ALA A 1 281 ? 8.269 3.307 -15.879 1.00 84.50 281 ALA A N 1
ATOM 2172 C CA . ALA A 1 281 ? 7.516 4.544 -15.750 1.00 84.50 281 ALA A CA 1
ATOM 2173 C C . ALA A 1 281 ? 6.925 5.023 -17.083 1.00 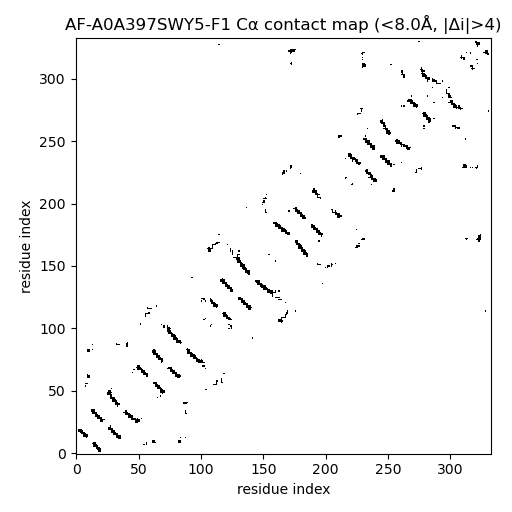84.50 281 ALA A C 1
ATOM 2175 O O . ALA A 1 281 ? 7.481 4.804 -18.163 1.00 84.50 281 ALA A O 1
ATOM 2176 N N . ILE A 1 282 ? 5.793 5.720 -16.999 1.00 79.94 282 ILE A N 1
ATOM 2177 C CA . ILE A 1 282 ? 5.079 6.304 -18.138 1.00 79.94 282 ILE A CA 1
ATOM 2178 C C . ILE A 1 282 ? 5.194 7.829 -18.052 1.00 79.94 282 ILE A C 1
ATOM 2180 O O . ILE A 1 282 ? 4.627 8.435 -17.133 1.00 79.94 282 ILE A O 1
ATOM 2184 N N . PRO A 1 283 ? 5.903 8.480 -18.991 1.00 79.94 283 PRO A N 1
ATOM 2185 C CA . PRO A 1 283 ? 6.005 9.933 -19.028 1.00 79.94 283 PRO A CA 1
ATOM 2186 C C . PRO A 1 283 ? 4.639 10.596 -19.235 1.00 79.94 283 PRO A C 1
ATOM 2188 O O . PRO A 1 283 ? 3.784 10.086 -19.956 1.00 79.94 283 PRO A O 1
ATOM 2191 N N . GLN A 1 284 ? 4.439 11.787 -18.675 1.00 76.00 284 GLN A N 1
ATOM 2192 C CA . GLN A 1 284 ? 3.177 12.527 -18.783 1.00 76.00 284 GLN A CA 1
ATOM 2193 C C . GLN A 1 284 ? 2.782 12.867 -20.224 1.00 76.00 284 GLN A C 1
ATOM 2195 O O . GLN A 1 284 ? 1.604 12.856 -20.562 1.00 76.00 284 GLN A O 1
ATOM 2200 N N . GLY A 1 285 ? 3.752 13.124 -21.105 1.00 66.38 285 GLY A N 1
ATOM 2201 C CA . GLY A 1 285 ? 3.464 13.336 -22.529 1.00 66.38 285 GLY A CA 1
ATOM 2202 C C . GLY A 1 285 ? 2.942 12.082 -23.246 1.00 66.38 285 GLY A C 1
ATOM 2203 O O . GLY A 1 285 ? 2.275 12.195 -24.274 1.00 66.38 285 GLY A O 1
ATOM 2204 N N . ALA A 1 286 ? 3.218 10.897 -22.692 1.00 61.41 286 ALA A N 1
ATOM 2205 C CA . ALA A 1 286 ? 2.885 9.598 -23.266 1.00 61.41 286 ALA A CA 1
ATOM 2206 C C . ALA A 1 286 ? 1.560 9.012 -22.750 1.00 61.41 286 ALA A C 1
ATOM 2208 O O . ALA A 1 286 ? 1.037 8.083 -23.360 1.00 61.41 286 ALA A O 1
ATOM 2209 N N . SER A 1 287 ? 0.992 9.554 -21.665 1.00 54.19 287 SER A N 1
ATOM 2210 C CA . SER A 1 287 ? -0.281 9.093 -21.088 1.00 54.19 287 SER A CA 1
ATOM 2211 C C . SER A 1 287 ? -1.528 9.619 -21.820 1.00 54.19 287 SER A C 1
ATOM 2213 O O . SER A 1 287 ? -2.646 9.205 -21.515 1.00 54.19 287 SER A O 1
ATOM 2215 N N . ASN A 1 288 ? -1.360 10.479 -22.831 1.00 54.69 288 ASN A N 1
ATOM 2216 C CA . ASN A 1 288 ? -2.448 10.961 -23.684 1.00 54.69 288 ASN A CA 1
ATOM 2217 C C . ASN A 1 288 ? -2.757 9.957 -24.807 1.00 54.69 288 ASN A C 1
ATOM 2219 O O . ASN A 1 288 ? -2.226 10.054 -25.916 1.00 54.69 288 ASN A O 1
ATOM 2223 N N . ILE A 1 289 ? -3.643 9.002 -24.525 1.00 50.03 289 ILE A N 1
ATOM 2224 C CA . ILE A 1 289 ? -4.211 8.097 -25.531 1.00 50.03 289 ILE A CA 1
ATOM 2225 C C . ILE A 1 289 ? -5.230 8.883 -26.375 1.00 50.03 289 ILE A C 1
ATOM 2227 O O . ILE A 1 289 ? -6.191 9.428 -25.834 1.00 50.03 289 ILE A O 1
ATOM 2231 N N . GLY A 1 290 ? -5.039 8.938 -27.700 1.00 46.34 290 GLY A N 1
ATOM 2232 C CA . GLY A 1 290 ? -6.077 9.400 -28.639 1.00 46.34 290 GLY A CA 1
ATOM 2233 C C . GLY A 1 290 ? -5.765 10.621 -29.512 1.00 46.34 290 GLY A C 1
ATOM 2234 O O . GLY A 1 290 ? -6.659 11.085 -30.216 1.00 46.34 290 GLY A O 1
ATOM 2235 N N . THR A 1 291 ? -4.533 11.140 -29.539 1.00 47.22 291 THR A N 1
ATOM 2236 C CA . THR A 1 291 ? -4.131 12.159 -30.530 1.00 47.22 291 THR A CA 1
ATOM 2237 C C . THR A 1 291 ? -3.106 11.596 -31.518 1.00 47.22 291 THR A C 1
ATOM 2239 O O . THR A 1 291 ? -2.227 10.816 -31.161 1.00 47.22 291 THR A O 1
ATOM 2242 N N . ILE A 1 292 ? -3.202 12.009 -32.788 1.00 49.09 292 ILE A N 1
ATOM 2243 C CA . ILE A 1 292 ? -2.368 11.556 -33.927 1.00 49.09 292 ILE A CA 1
ATOM 2244 C C . ILE A 1 292 ? -0.865 11.895 -33.727 1.00 49.09 292 ILE A C 1
ATOM 2246 O O . ILE A 1 292 ? -0.019 11.519 -34.532 1.00 49.09 292 ILE A O 1
ATOM 2250 N N . GLN A 1 293 ? -0.504 12.591 -32.644 1.00 50.81 293 GLN A N 1
ATOM 2251 C CA . GLN A 1 293 ? 0.835 13.135 -32.407 1.00 50.81 293 GLN A CA 1
ATOM 2252 C C . GLN A 1 293 ? 1.799 12.227 -31.623 1.00 50.81 293 GLN A C 1
ATOM 2254 O O . GLN A 1 293 ? 2.970 12.578 -31.520 1.00 50.81 293 GLN A O 1
ATOM 2259 N N . ASN A 1 294 ? 1.374 11.055 -31.135 1.00 46.97 294 ASN A N 1
ATOM 2260 C CA . ASN A 1 294 ? 2.246 10.131 -30.393 1.00 46.97 294 ASN A CA 1
ATOM 2261 C C . ASN A 1 294 ? 2.419 8.800 -31.143 1.00 46.97 294 ASN A C 1
ATOM 2263 O O . ASN A 1 294 ? 1.594 7.910 -30.981 1.00 46.97 294 ASN A O 1
ATOM 2267 N N . ASN A 1 295 ? 3.469 8.654 -31.967 1.00 49.38 295 ASN A N 1
ATOM 2268 C CA . ASN A 1 295 ? 3.933 7.366 -32.532 1.00 49.38 295 ASN A CA 1
ATOM 2269 C C . ASN A 1 295 ? 2.813 6.396 -32.984 1.00 49.38 295 ASN A C 1
ATOM 2271 O O . ASN A 1 295 ? 2.741 5.261 -32.517 1.00 49.38 295 ASN A O 1
ATOM 2275 N N . ASN A 1 296 ? 1.906 6.826 -33.868 1.00 52.03 296 ASN A N 1
ATOM 2276 C CA . ASN A 1 296 ? 0.771 6.011 -34.343 1.00 52.03 296 ASN A CA 1
ATOM 2277 C C . ASN A 1 296 ? -0.175 5.476 -33.234 1.00 52.03 296 ASN A C 1
ATOM 2279 O O . ASN A 1 296 ? -0.855 4.474 -33.442 1.00 52.03 296 ASN A O 1
ATOM 2283 N N . GLY A 1 297 ? -0.254 6.140 -32.077 1.00 53.88 297 GLY A N 1
ATOM 2284 C CA . GLY A 1 297 ? -1.128 5.767 -30.957 1.00 53.88 297 GLY A CA 1
ATOM 2285 C C . GLY A 1 297 ? -0.481 4.885 -29.882 1.00 53.88 297 GLY A C 1
ATOM 2286 O O . GLY A 1 297 ? -1.195 4.388 -29.015 1.00 53.88 297 GLY A O 1
ATOM 2287 N N . GLY A 1 298 ? 0.841 4.678 -29.917 1.00 55.38 298 GLY A N 1
ATOM 2288 C CA . GLY A 1 298 ? 1.563 3.919 -28.890 1.00 55.38 298 GLY A CA 1
ATOM 2289 C C . GLY A 1 298 ? 1.852 4.732 -27.620 1.00 55.38 298 GLY A C 1
ATOM 2290 O O . GLY A 1 298 ? 2.257 5.892 -27.699 1.00 55.38 298 GLY A O 1
ATOM 2291 N N . ILE A 1 299 ? 1.692 4.107 -26.449 1.00 67.44 299 ILE A N 1
ATOM 2292 C CA . ILE A 1 299 ? 2.124 4.662 -25.156 1.00 67.44 299 ILE A CA 1
ATOM 2293 C C . ILE A 1 299 ? 3.633 4.438 -25.022 1.00 67.44 299 ILE A C 1
ATOM 2295 O O . ILE A 1 299 ? 4.096 3.298 -25.042 1.00 67.44 299 ILE A O 1
ATOM 2299 N N . THR A 1 300 ? 4.409 5.511 -24.869 1.00 72.94 300 THR A N 1
ATOM 2300 C CA . THR A 1 300 ? 5.831 5.397 -24.521 1.00 72.94 300 THR A CA 1
ATOM 2301 C C . THR A 1 300 ? 5.966 4.933 -23.075 1.00 72.94 300 THR A C 1
ATOM 2303 O O . THR A 1 300 ? 5.511 5.611 -22.155 1.00 72.94 300 THR A O 1
ATOM 2306 N N . ILE A 1 301 ? 6.630 3.798 -22.887 1.00 78.44 301 ILE A N 1
ATOM 2307 C CA . ILE A 1 301 ? 6.991 3.241 -21.585 1.00 78.44 301 ILE A CA 1
ATOM 2308 C C . ILE A 1 301 ? 8.512 3.289 -21.492 1.00 78.44 301 ILE A C 1
ATOM 2310 O O . ILE A 1 301 ? 9.199 2.854 -22.417 1.00 78.44 301 ILE A O 1
ATOM 2314 N N . LEU A 1 302 ? 9.032 3.838 -20.399 1.00 84.38 302 LEU A N 1
ATOM 2315 C CA . LEU A 1 302 ? 10.453 3.781 -20.089 1.00 84.38 302 LEU A CA 1
ATOM 2316 C C . LEU A 1 302 ? 10.698 2.741 -19.012 1.00 84.38 302 LEU A C 1
ATOM 2318 O O . LEU A 1 302 ? 9.875 2.555 -18.117 1.00 84.38 302 LEU A O 1
ATOM 2322 N N . SER A 1 303 ? 11.850 2.095 -19.088 1.00 87.88 303 SER A N 1
ATOM 2323 C CA . SER A 1 303 ? 12.292 1.160 -18.070 1.00 87.88 303 SER A CA 1
ATOM 2324 C C . SER A 1 303 ? 13.794 1.244 -17.879 1.00 87.88 303 SER A C 1
ATOM 2326 O O . SER A 1 303 ? 14.523 1.580 -18.812 1.00 87.88 303 SER A O 1
ATOM 2328 N N . THR A 1 304 ? 14.252 0.886 -16.690 1.00 90.56 304 THR A N 1
ATOM 2329 C CA . THR A 1 304 ? 15.672 0.744 -16.368 1.00 90.56 304 THR A CA 1
ATOM 2330 C C . THR A 1 304 ? 15.887 -0.494 -15.514 1.00 90.56 304 THR A C 1
ATOM 2332 O O . THR A 1 304 ? 15.108 -0.801 -14.609 1.00 90.56 304 THR A O 1
ATOM 2335 N N . ASP A 1 305 ? 16.942 -1.227 -15.838 1.00 88.88 305 ASP A N 1
ATOM 2336 C CA . ASP A 1 305 ? 17.393 -2.435 -15.159 1.00 88.88 305 ASP A CA 1
ATOM 2337 C C . ASP A 1 305 ? 18.526 -2.159 -14.162 1.00 88.88 305 ASP A C 1
ATOM 2339 O O . ASP A 1 305 ? 19.076 -3.099 -13.589 1.00 88.88 305 ASP A O 1
ATOM 2343 N N . GLN A 1 306 ? 18.846 -0.887 -13.904 1.00 91.25 306 GLN A N 1
ATOM 2344 C CA . GLN A 1 306 ? 19.964 -0.498 -13.044 1.00 91.25 306 GLN A CA 1
ATOM 2345 C C . GLN A 1 306 ? 19.891 -1.133 -11.643 1.00 91.25 306 GLN A C 1
ATOM 2347 O O . GLN A 1 306 ? 20.908 -1.558 -11.104 1.00 91.25 306 GLN A O 1
ATOM 2352 N N . LEU A 1 307 ? 18.685 -1.281 -11.085 1.00 88.75 307 LEU A N 1
ATOM 2353 C CA . LEU A 1 307 ? 18.474 -1.865 -9.757 1.00 88.75 307 LEU A CA 1
ATOM 2354 C C . LEU A 1 307 ? 18.286 -3.392 -9.763 1.00 88.75 307 LEU A C 1
ATOM 2356 O O . LEU A 1 307 ? 18.025 -3.975 -8.712 1.00 88.75 307 LEU A O 1
ATOM 2360 N N . THR A 1 308 ? 18.435 -4.072 -10.905 1.00 85.75 308 THR A N 1
ATOM 2361 C CA . THR A 1 308 ? 18.223 -5.534 -10.989 1.00 85.75 308 THR A CA 1
ATOM 2362 C C . THR A 1 308 ? 19.224 -6.348 -10.176 1.00 85.75 308 THR A C 1
ATOM 2364 O O . THR A 1 308 ? 18.913 -7.456 -9.753 1.00 85.75 308 THR A O 1
ATOM 2367 N N . THR A 1 309 ? 20.411 -5.799 -9.910 1.00 82.62 309 THR A N 1
ATOM 2368 C CA . THR A 1 309 ? 21.416 -6.418 -9.033 1.00 82.62 309 THR A CA 1
ATOM 2369 C C . THR A 1 309 ? 21.397 -5.865 -7.608 1.00 82.62 309 THR A C 1
ATOM 2371 O O . THR A 1 309 ? 22.208 -6.290 -6.784 1.00 82.62 309 THR A O 1
ATOM 2374 N N . PHE A 1 310 ? 20.516 -4.906 -7.310 1.00 83.31 310 PHE A N 1
ATOM 2375 C CA . PHE A 1 310 ? 20.426 -4.274 -5.999 1.00 83.31 310 PHE A CA 1
ATOM 2376 C C . PHE A 1 310 ? 19.867 -5.255 -4.966 1.00 83.31 310 PHE A C 1
ATOM 2378 O O . PHE A 1 310 ? 18.808 -5.848 -5.169 1.00 83.31 310 PHE A O 1
ATOM 2385 N N . SER A 1 311 ? 20.573 -5.403 -3.847 1.00 80.81 311 SER A N 1
ATOM 2386 C CA . SER A 1 311 ? 20.161 -6.220 -2.708 1.00 80.81 311 SER A CA 1
ATOM 2387 C C . SER A 1 311 ? 20.736 -5.626 -1.431 1.00 80.81 311 SER A C 1
ATOM 2389 O O . SER A 1 311 ? 21.919 -5.281 -1.376 1.00 80.81 311 SER A O 1
ATOM 2391 N N . THR A 1 312 ? 19.905 -5.519 -0.402 1.00 76.56 312 THR A N 1
ATOM 2392 C CA . THR A 1 312 ? 20.301 -5.072 0.945 1.00 76.56 312 THR A CA 1
ATOM 2393 C C . THR A 1 312 ? 20.028 -6.145 1.997 1.00 76.56 312 THR A C 1
ATOM 2395 O O . THR A 1 312 ? 20.166 -5.891 3.193 1.00 76.56 312 THR A O 1
ATOM 2398 N N . VAL A 1 313 ? 19.657 -7.352 1.559 1.00 69.00 313 VAL A N 1
ATOM 2399 C CA . VAL A 1 313 ? 19.527 -8.536 2.411 1.00 69.00 313 VAL A CA 1
ATOM 2400 C C . VAL A 1 313 ? 20.923 -9.056 2.755 1.00 69.00 313 VAL A C 1
ATOM 2402 O O . VAL A 1 313 ? 21.725 -9.345 1.862 1.00 69.00 313 VAL A O 1
ATOM 2405 N N . ASP A 1 314 ? 21.208 -9.222 4.047 1.00 56.31 314 ASP A N 1
ATOM 2406 C CA . ASP A 1 314 ? 22.477 -9.780 4.518 1.00 56.31 314 ASP A CA 1
ATOM 2407 C C . ASP A 1 314 ? 22.712 -11.185 3.925 1.00 56.31 314 ASP A C 1
ATOM 2409 O O . ASP A 1 314 ? 21.990 -12.139 4.213 1.00 56.31 314 ASP A O 1
ATOM 2413 N N . GLY A 1 315 ? 23.740 -11.316 3.077 1.00 49.56 315 GLY A N 1
ATOM 2414 C CA . GLY A 1 315 ? 24.123 -12.575 2.419 1.00 49.56 315 GLY A CA 1
ATOM 2415 C C . GLY A 1 315 ? 23.385 -12.904 1.112 1.00 49.56 315 GLY A C 1
ATOM 2416 O O . GLY A 1 315 ? 23.658 -13.949 0.520 1.00 49.56 315 GLY A O 1
ATOM 2417 N N . GLY A 1 316 ? 22.486 -12.037 0.635 1.00 47.53 316 GLY A N 1
ATOM 2418 C CA . GLY A 1 316 ? 21.754 -12.230 -0.618 1.00 47.53 316 GLY A CA 1
ATOM 2419 C C . GLY A 1 316 ? 22.478 -11.639 -1.831 1.00 47.53 316 GLY A C 1
ATOM 2420 O O . GLY A 1 316 ? 22.655 -10.426 -1.920 1.00 47.53 316 GLY A O 1
ATOM 2421 N N . ASN A 1 317 ? 22.823 -12.472 -2.816 1.00 46.84 317 ASN A N 1
ATOM 2422 C CA . ASN A 1 317 ? 23.026 -11.992 -4.187 1.00 46.84 317 ASN A CA 1
ATOM 2423 C C . ASN A 1 317 ? 21.634 -11.658 -4.756 1.00 46.84 317 ASN A C 1
ATOM 2425 O O . ASN A 1 317 ? 20.723 -12.453 -4.535 1.00 46.84 317 ASN A O 1
ATOM 2429 N N . GLY A 1 318 ? 21.453 -10.538 -5.473 1.00 47.22 318 GLY A N 1
ATOM 2430 C CA . GLY A 1 318 ? 20.166 -10.045 -6.026 1.00 47.22 318 GLY A CA 1
ATOM 2431 C C . GLY A 1 318 ? 19.489 -10.936 -7.087 1.00 47.22 318 GLY A C 1
ATOM 2432 O O . GLY A 1 318 ? 18.935 -10.447 -8.060 1.00 47.22 318 GLY A O 1
ATOM 2433 N N . LEU A 1 319 ? 19.591 -12.257 -6.943 1.00 45.69 319 LEU A N 1
ATOM 2434 C CA . LEU A 1 319 ? 19.113 -13.297 -7.848 1.00 45.69 319 LEU A CA 1
ATOM 2435 C C . LEU A 1 319 ? 17.985 -14.152 -7.231 1.00 45.69 319 LEU A C 1
ATOM 2437 O O . LEU A 1 319 ? 17.366 -14.925 -7.960 1.00 45.69 319 LEU A O 1
ATOM 2441 N N . ALA A 1 320 ? 17.705 -14.035 -5.923 1.00 43.91 320 ALA A N 1
ATOM 2442 C CA . ALA A 1 320 ? 16.550 -14.664 -5.260 1.00 43.91 320 ALA A CA 1
ATOM 2443 C C . ALA A 1 320 ? 16.008 -13.795 -4.092 1.00 43.91 320 ALA A C 1
ATOM 2445 O O . ALA A 1 320 ? 16.801 -13.435 -3.220 1.00 43.91 320 ALA A O 1
ATOM 2446 N N . PRO A 1 321 ? 14.709 -13.405 -4.085 1.00 42.97 321 PRO A N 1
ATOM 2447 C CA . PRO A 1 321 ? 14.132 -12.600 -3.005 1.00 42.97 321 PRO A CA 1
ATOM 2448 C C . PRO A 1 321 ? 14.289 -13.301 -1.654 1.00 42.97 321 PRO A C 1
ATOM 2450 O O . PRO A 1 321 ? 14.003 -14.494 -1.536 1.00 42.97 321 PRO A O 1
ATOM 2453 N N . GLY A 1 322 ? 14.786 -12.574 -0.653 1.00 39.09 322 GLY A N 1
ATOM 2454 C CA . GLY A 1 322 ? 14.926 -13.076 0.712 1.00 39.09 322 GLY A CA 1
ATOM 2455 C C . GLY A 1 322 ? 13.597 -12.983 1.457 1.00 39.09 322 GLY A C 1
ATOM 2456 O O . GLY A 1 322 ? 12.948 -11.953 1.397 1.00 39.09 322 GLY A O 1
ATOM 2457 N N . GLY A 1 323 ? 13.201 -14.041 2.163 1.00 36.34 323 GLY A N 1
ATOM 2458 C CA . GLY A 1 323 ? 12.098 -14.024 3.128 1.00 36.34 323 GLY A CA 1
ATOM 2459 C C . GLY A 1 323 ? 12.382 -14.983 4.294 1.00 36.34 323 GLY A C 1
ATOM 2460 O O . GLY A 1 323 ? 13.338 -15.767 4.216 1.00 36.34 323 GLY A O 1
ATOM 2461 N N . PRO A 1 324 ? 11.629 -14.911 5.406 1.00 36.22 324 PRO A N 1
ATOM 2462 C CA . PRO A 1 324 ? 12.049 -15.475 6.680 1.00 36.22 324 PRO A CA 1
ATOM 2463 C C . PRO A 1 324 ? 11.637 -16.938 6.869 1.00 36.22 324 PRO A C 1
ATOM 2465 O O . PRO A 1 324 ? 10.493 -17.318 7.080 1.00 36.22 324 PRO A O 1
ATOM 2468 N N . GLY A 1 325 ? 12.683 -17.746 6.892 1.00 32.50 325 GLY A N 1
ATOM 2469 C CA . GLY A 1 325 ? 12.720 -19.166 7.247 1.00 32.50 325 GLY A CA 1
ATOM 2470 C C . GLY A 1 325 ? 14.140 -19.722 7.074 1.00 32.50 325 GLY A C 1
ATOM 2471 O O . GLY A 1 325 ? 14.329 -20.930 7.013 1.00 32.50 325 GLY A O 1
ATOM 2472 N N . GLY A 1 326 ? 15.117 -18.805 6.938 1.00 48.12 326 GLY A N 1
ATOM 2473 C CA . GLY A 1 326 ? 16.151 -18.784 5.886 1.00 48.12 326 GLY A CA 1
ATOM 2474 C C . GLY A 1 326 ? 15.591 -18.667 4.449 1.00 48.12 326 GLY A C 1
ATOM 2475 O O . GLY A 1 326 ? 16.341 -18.784 3.489 1.00 48.12 326 GLY A O 1
ATOM 2476 N N . TYR A 1 327 ? 14.266 -18.542 4.334 1.00 35.22 327 TYR A N 1
ATOM 2477 C CA . TYR A 1 327 ? 13.379 -19.076 3.308 1.00 35.22 327 TYR A CA 1
ATOM 2478 C C . TYR A 1 327 ? 12.057 -18.293 3.339 1.00 35.22 327 TYR A C 1
ATOM 2480 O O . TYR A 1 327 ? 11.381 -18.316 4.358 1.00 35.22 327 TYR A O 1
ATOM 2488 N N . GLY A 1 328 ? 11.620 -17.672 2.246 1.00 28.06 328 GLY A N 1
ATOM 2489 C CA . GLY A 1 328 ? 10.283 -17.075 2.213 1.00 28.06 328 GLY A CA 1
ATOM 2490 C C . GLY A 1 328 ? 9.951 -16.457 0.870 1.00 28.06 328 GLY A C 1
ATOM 2491 O O . GLY A 1 328 ? 10.092 -15.259 0.678 1.00 28.06 328 GLY A O 1
ATOM 2492 N N . SER A 1 329 ? 9.516 -17.314 -0.053 1.00 33.12 329 SER A N 1
ATOM 2493 C CA . SER A 1 329 ? 8.864 -16.955 -1.316 1.00 33.12 329 SER A CA 1
ATOM 2494 C C . SER A 1 329 ? 9.601 -15.935 -2.181 1.00 33.12 329 SER A C 1
ATOM 2496 O O . SER A 1 329 ? 9.159 -14.806 -2.386 1.00 33.12 329 SER A O 1
ATOM 2498 N N . SER A 1 330 ? 10.692 -16.400 -2.786 1.00 30.41 330 SER A N 1
ATOM 2499 C CA . SER A 1 330 ? 11.160 -15.844 -4.042 1.00 30.41 330 SER A CA 1
ATOM 2500 C C . SER A 1 330 ? 10.039 -15.892 -5.079 1.00 30.41 330 SER A C 1
ATOM 2502 O O . SER A 1 330 ? 9.533 -16.950 -5.447 1.00 30.41 330 SER A O 1
ATOM 2504 N N . LYS A 1 331 ? 9.657 -14.704 -5.537 1.00 33.28 331 LYS A N 1
ATOM 2505 C CA . LYS A 1 331 ? 8.861 -14.437 -6.728 1.00 33.28 331 LYS A CA 1
ATOM 2506 C C . LYS A 1 331 ? 9.569 -15.071 -7.937 1.00 33.28 331 LYS A C 1
ATOM 2508 O O . LYS A 1 331 ? 10.417 -14.441 -8.557 1.00 33.28 331 LYS A O 1
ATOM 2513 N N . TYR A 1 332 ? 9.265 -16.332 -8.226 1.00 26.75 332 TYR A N 1
ATOM 2514 C CA . TYR A 1 332 ? 9.528 -16.953 -9.520 1.00 26.75 332 TYR A CA 1
ATOM 2515 C C . TYR A 1 332 ? 8.180 -17.099 -10.229 1.00 26.75 332 TYR A C 1
ATOM 2517 O O . TYR A 1 332 ? 7.389 -17.977 -9.886 1.00 26.75 332 TYR A O 1
ATOM 2525 N N . LEU A 1 333 ? 7.925 -16.188 -11.171 1.00 28.67 333 LEU A N 1
ATOM 2526 C CA . LEU A 1 333 ? 7.106 -16.467 -12.351 1.00 28.67 333 LEU A CA 1
ATOM 2527 C C . LEU A 1 333 ? 8.032 -17.036 -13.427 1.00 28.67 333 LEU A C 1
ATOM 2529 O O . LEU A 1 333 ? 9.142 -16.471 -13.576 1.00 28.67 333 LEU A O 1
#

Solvent-accessible surface area (backbone atoms only — not comparable to full-atom values): 18316 Å² total; per-residue (Å²): 132,80,76,69,66,43,82,43,83,43,44,103,63,35,35,38,37,33,34,67,74,34,80,91,83,37,54,19,41,28,39,37,27,26,36,85,88,72,46,78,57,31,76,50,71,78,54,80,59,21,75,45,78,50,77,43,64,44,82,76,57,60,14,33,37,41,38,30,33,27,72,92,76,19,27,38,42,36,37,35,33,45,40,55,47,101,64,38,50,65,47,79,75,41,70,55,72,48,73,84,43,92,54,84,49,76,45,28,35,43,72,37,52,41,98,80,49,22,34,36,44,35,37,46,48,79,53,93,64,15,36,38,31,35,36,35,36,40,48,57,57,65,90,72,48,70,48,69,78,40,69,50,42,78,43,75,50,72,52,60,78,45,67,33,39,62,39,54,45,66,28,38,73,49,73,49,26,33,32,40,34,35,42,25,41,86,90,47,75,49,39,29,40,34,51,42,58,95,75,63,59,95,83,72,54,48,81,63,47,71,38,74,50,65,73,59,53,73,53,22,44,78,77,47,48,45,72,37,53,27,32,26,32,39,42,29,27,33,27,75,79,62,92,50,27,31,46,41,36,30,24,37,81,79,44,47,79,75,48,70,46,65,66,78,76,36,53,61,73,45,71,52,67,43,87,61,31,31,37,38,35,30,37,51,87,34,70,64,82,86,49,91,83,39,78,91,64,53,68,54,72,48,73,25,61,71,39,32,67,49,47,61,31,91,92,47,64,45,83,58,36,46,20,70,74,98,45,44,78,50,89,76,130

Radius of gyration: 20.41 Å; Cα contacts (8 Å, |Δi|>4): 809; chains: 1; bounding box: 51×46×58 Å

Foldseek 3Di:
DPWPWDWACLDPFWIKTWTQDCVPPASWIKIFIAGPVGDTQDIDTDDTRFPDKDWEHWPPFRWIKIWGANQVQLKIKIFTWHHQDPSRDIDTPAIDMDGDHNDDDQFFWEKYAWLQRWIKIWGKDQDQQWIWIFIKTGHPPRVVGIDDRATQDTDRDSQWPDKGWQYKDAALQDHAIKTWMWTDGPNDIWIWIWDDHPPDDHPPHDDTQTAPCVVQVVQFDFPHWAAQLQAWIWGWGQGPPPPRWIWTFTAGPNNHTDGTLPDDTAAFPDWHADLLRKIKTFGPVQPDADDCPPPNRHRDMDIDCPCSQPHNHVPDGSPFGGHPPNDGDGPDD